Protein AF-A0A177M9C1-F1 (afdb_monomer)

Mean predicted aligned error: 6.86 Å

pLDDT: mean 87.28, std 19.63, range [25.77, 98.75]

Sequence (259 aa):
MTASYFHYWGKAKPETEAGPAYHLLPYHCLDVAAVGSLWLAANTPVCKQLATRLQVEPEWLQSWFTFCLVLHDLGKFARAFQGLRTGLSDDLVKTNPRMTYAERHDSLGFALWRDVLQEKLAQHLQADQAAWINKIDPWLEIVTGHHGMPPKLDSFRLGNFFEADDEQAAFVFVQHLLEYFLADFDFQPIADKNLNKRLKSLSWQLAGIAVLADWLGSNQEHFAYCSKPMPLGEPALPKLCGYCFIYSANQCTIWRGRA

Organism: Methylomonas methanica (NCBI:txid421)

Solvent-accessible surface area (backbone atoms only — not comparable to full-atom values): 14656 Å² total; per-residue (Å²): 133,83,66,69,42,66,26,36,61,60,45,71,58,67,91,88,57,88,75,60,57,30,20,26,28,65,55,45,25,46,38,18,13,52,45,38,30,62,66,22,32,47,88,36,70,66,19,41,54,51,15,60,66,51,73,49,54,25,61,53,48,24,54,53,51,23,55,42,37,41,52,24,59,53,13,43,48,20,39,11,51,48,46,78,63,73,91,83,54,90,74,39,69,76,64,49,94,87,27,61,69,83,68,58,37,30,26,45,16,51,47,46,40,68,78,44,41,47,59,57,46,51,75,70,41,55,75,86,75,31,63,52,64,87,62,41,57,76,53,45,41,27,25,18,13,37,86,81,50,64,42,66,85,72,90,70,70,56,78,50,32,36,49,76,66,31,57,50,18,52,45,56,47,50,53,55,46,42,58,71,71,43,70,88,55,82,59,66,66,71,66,42,87,57,39,64,64,39,42,66,80,40,40,70,61,52,22,53,47,35,30,52,14,48,57,59,34,63,33,56,93,64,46,62,56,49,68,72,87,71,75,98,78,55,91,56,75,50,65,71,30,95,81,76,66,82,77,77,96,77,80,92,71,88,78,74,72,80,131

Radius of gyration: 18.34 Å; Cα contacts (8 Å, |Δi|>4): 352; chains: 1; bounding box: 42×52×50 Å

InterPro domains:
  IPR006483 CRISPR-associated Cas3-type, HD domain [PF18019] (9-223)
  IPR006483 CRISPR-associated Cas3-type, HD domain [PS51643] (18-216)
  IPR006483 CRISPR-associated Cas3-type, HD domain [TIGR01596] (25-219)
  IPR038257 CRISPR-associated Cas3-type HD domain superfamily [G3DSA:1.10.3210.30] (4-239)

Secondary structure (DSSP, 8-state):
---GGGG-EEEE--TTSSS-SEEEHHHHHHHHHHHHHHHT-TTSHHHHHHHHHHTS-HHHHHHHHHHHHHTTTGGGGSHHHHTTS-SS-TTSPPP-TT----S-HHHHHHHHIIIIIHHHHHHHS-TTTSTTGGG-HHHHHHHHTTTTSPPP-SPP-GGGT--HHHHHHHHHHHHHHHHHHHTT---HHHH-TTHHHHHHTTHHHHHHHHHHHHHHHT-TTTS----S---TTSTTHHHHSTTSS---SS---TT----

Nearest PDB structures (foldseek):
  4qqx-assembly6_G  TM=6.872E-01  e=5.301E-06  Thermobifida fusca YX
  4qqy-assembly1_A  TM=6.948E-01  e=3.084E-05  Thermobifida fusca YX
  8wth-assembly1_A  TM=5.187E-01  e=6.355E-02  Pyrococcus horikoshii OT3
  3mvu-assembly1_A  TM=1.680E-01  e=2.372E+00  Ruegeria sp. TM1040
  1aep-assembly1_A  TM=2.282E-01  e=8.462E+00  Locusta migratoria

Structure (mmCIF, N/CA/C/O backbone):
data_AF-A0A177M9C1-F1
#
_entry.id   AF-A0A177M9C1-F1
#
loop_
_atom_site.group_PDB
_atom_site.id
_atom_site.type_symbol
_atom_site.label_atom_id
_atom_site.label_alt_id
_atom_site.label_comp_id
_atom_site.label_asym_id
_atom_site.label_entity_id
_atom_site.label_seq_id
_atom_site.pdbx_PDB_ins_code
_atom_site.Cartn_x
_atom_site.Cartn_y
_atom_site.Cartn_z
_atom_site.occupancy
_atom_site.B_iso_or_equiv
_atom_site.auth_seq_id
_atom_site.auth_comp_id
_atom_site.auth_asym_id
_atom_site.auth_atom_id
_atom_site.pdbx_PDB_model_num
ATOM 1 N N . MET A 1 1 ? 17.148 -16.867 -2.412 1.00 57.16 1 MET A N 1
ATOM 2 C CA . MET A 1 1 ? 16.555 -16.134 -3.552 1.00 57.16 1 MET A CA 1
ATOM 3 C C . MET A 1 1 ? 15.982 -14.840 -3.010 1.00 57.16 1 MET A C 1
ATOM 5 O O . MET A 1 1 ? 15.481 -14.855 -1.892 1.00 57.16 1 MET A O 1
ATOM 9 N N . THR A 1 2 ? 16.112 -13.735 -3.737 1.00 81.94 2 THR A N 1
ATOM 10 C CA . THR A 1 2 ? 15.426 -12.478 -3.406 1.00 81.94 2 THR A CA 1
ATOM 11 C C . THR A 1 2 ? 13.923 -12.651 -3.635 1.00 81.94 2 THR A C 1
ATOM 13 O O . THR A 1 2 ? 13.515 -13.412 -4.510 1.00 81.94 2 THR A O 1
ATOM 16 N N . ALA A 1 3 ? 13.090 -12.011 -2.813 1.00 92.06 3 ALA A N 1
ATOM 17 C CA . ALA A 1 3 ? 11.639 -12.125 -2.945 1.00 92.06 3 ALA A CA 1
ATOM 18 C C . ALA A 1 3 ? 11.146 -11.513 -4.271 1.00 92.06 3 ALA A C 1
ATOM 20 O O . ALA A 1 3 ? 11.668 -10.488 -4.711 1.00 92.06 3 ALA A O 1
ATOM 21 N N . SER A 1 4 ? 10.130 -12.123 -4.889 1.00 95.56 4 SER A N 1
ATOM 22 C CA . SER A 1 4 ? 9.649 -11.772 -6.239 1.00 95.56 4 SER A CA 1
ATOM 23 C C . SER A 1 4 ? 9.132 -10.338 -6.360 1.00 95.56 4 SER A C 1
ATOM 25 O O . SER A 1 4 ? 9.252 -9.719 -7.414 1.00 95.56 4 SER A O 1
ATOM 27 N N . TYR A 1 5 ? 8.613 -9.762 -5.277 1.00 97.19 5 TYR A N 1
ATOM 28 C CA . TYR A 1 5 ? 8.132 -8.382 -5.263 1.00 97.19 5 TYR A CA 1
ATOM 29 C C . TYR A 1 5 ? 9.242 -7.328 -5.434 1.00 97.19 5 TYR A C 1
ATOM 31 O O . TYR A 1 5 ? 8.945 -6.154 -5.646 1.00 97.19 5 TYR A O 1
ATOM 39 N N . PHE A 1 6 ? 10.524 -7.712 -5.378 1.00 97.31 6 PHE A N 1
ATOM 40 C CA . PHE A 1 6 ? 11.643 -6.818 -5.693 1.00 97.31 6 PHE A CA 1
ATOM 41 C C . PHE A 1 6 ? 11.901 -6.657 -7.199 1.00 97.31 6 PHE A C 1
ATOM 43 O O . PHE A 1 6 ? 12.867 -6.004 -7.582 1.00 97.31 6 PHE A O 1
ATOM 50 N N . HIS A 1 7 ? 11.063 -7.232 -8.061 1.00 97.50 7 HIS A N 1
ATOM 51 C CA . HIS A 1 7 ? 11.142 -7.057 -9.517 1.00 97.50 7 HIS A CA 1
ATOM 52 C C . HIS A 1 7 ? 10.204 -5.951 -10.031 1.00 97.50 7 HIS A C 1
ATOM 54 O O . HIS A 1 7 ? 10.007 -5.817 -11.235 1.00 97.50 7 HIS A O 1
ATOM 60 N N . TYR A 1 8 ? 9.642 -5.142 -9.128 1.00 98.38 8 TYR A N 1
ATOM 61 C CA . TYR A 1 8 ? 8.661 -4.100 -9.436 1.00 98.38 8 TYR A CA 1
ATOM 62 C C . TYR A 1 8 ? 9.186 -2.733 -9.006 1.00 98.38 8 TYR A C 1
ATOM 64 O O . TYR A 1 8 ? 9.664 -2.561 -7.880 1.00 98.38 8 TYR A O 1
ATOM 72 N N . TRP A 1 9 ? 9.074 -1.740 -9.885 1.00 98.12 9 TRP A N 1
ATOM 73 C CA . TRP A 1 9 ? 9.411 -0.354 -9.570 1.00 98.12 9 TRP A CA 1
ATOM 74 C C . TRP A 1 9 ? 8.174 0.400 -9.060 1.00 98.12 9 TRP A C 1
ATOM 76 O O . TRP A 1 9 ? 7.062 0.204 -9.546 1.00 98.12 9 TRP A O 1
ATOM 86 N N . GLY A 1 10 ? 8.361 1.264 -8.061 1.00 96.75 10 GLY A N 1
ATOM 87 C CA . GLY A 1 10 ? 7.320 2.149 -7.519 1.00 96.75 10 GLY A CA 1
ATOM 88 C C . GLY A 1 10 ? 7.454 3.592 -7.998 1.00 96.75 10 GLY A C 1
ATOM 89 O O . GLY A 1 10 ? 6.449 4.289 -8.174 1.00 96.75 10 GLY A O 1
ATOM 90 N N . LYS A 1 11 ? 8.695 4.028 -8.252 1.00 95.81 11 LYS A N 1
ATOM 91 C CA . LYS A 1 11 ? 9.030 5.312 -8.880 1.00 95.81 11 LYS A CA 1
ATOM 92 C C . LYS A 1 11 ? 10.151 5.120 -9.900 1.00 95.81 11 LYS A C 1
ATOM 94 O O . LYS A 1 11 ? 11.007 4.258 -9.719 1.00 95.81 11 LYS A O 1
ATOM 99 N N . ALA A 1 12 ? 10.165 5.941 -10.942 1.00 92.94 12 ALA A N 1
ATOM 100 C CA . ALA A 1 12 ? 11.197 5.941 -11.973 1.00 92.94 12 ALA A CA 1
ATOM 101 C C . ALA A 1 12 ? 11.514 7.382 -12.385 1.00 92.94 12 ALA A C 1
ATOM 103 O O . ALA A 1 12 ? 10.600 8.202 -12.508 1.00 92.94 12 ALA A O 1
ATOM 104 N N . LYS A 1 13 ? 12.797 7.681 -12.589 1.00 84.94 13 LYS A N 1
ATOM 105 C CA . LYS A 1 13 ? 13.271 8.985 -13.062 1.00 84.94 13 LYS A CA 1
ATOM 106 C C . LYS A 1 13 ? 13.343 9.028 -14.589 1.00 84.94 13 LYS A C 1
ATOM 108 O O . LYS A 1 13 ? 13.432 7.980 -15.232 1.00 84.94 13 LYS A O 1
ATOM 113 N N . PRO A 1 14 ? 13.364 10.230 -15.181 1.00 75.69 14 PRO A N 1
ATOM 114 C CA . PRO A 1 14 ? 13.910 10.425 -16.520 1.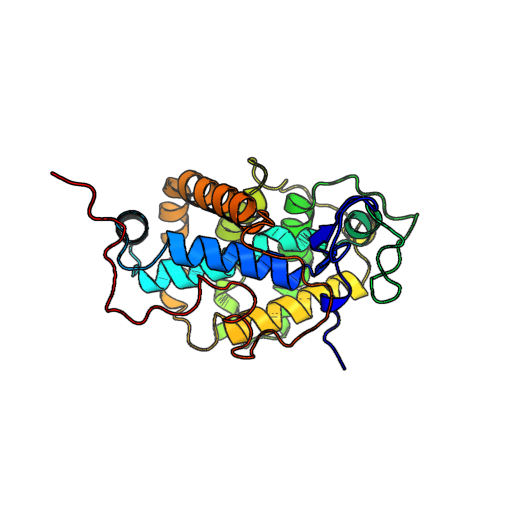00 75.69 14 PRO A CA 1
ATOM 115 C C . PRO A 1 14 ? 15.395 10.017 -16.582 1.00 75.69 14 PRO A C 1
ATOM 117 O O . PRO A 1 14 ? 16.132 10.204 -15.616 1.00 75.69 14 PRO A O 1
ATOM 120 N N . GLU A 1 15 ? 15.856 9.519 -17.733 1.00 68.81 15 GLU A N 1
ATOM 121 C CA . GLU A 1 15 ? 17.236 9.025 -17.942 1.00 68.81 15 GLU A CA 1
ATOM 122 C C . GLU A 1 15 ? 18.336 10.080 -17.714 1.00 68.81 15 GLU A C 1
ATOM 124 O O . GLU A 1 15 ? 19.502 9.740 -17.535 1.00 68.81 15 GLU A O 1
ATOM 129 N N . THR A 1 16 ? 17.988 11.366 -17.726 1.00 63.44 16 THR A N 1
ATOM 130 C CA . THR A 1 16 ? 18.939 12.485 -17.675 1.00 63.44 16 THR A CA 1
ATOM 131 C C . THR A 1 16 ? 19.365 12.889 -16.261 1.00 63.44 16 THR A C 1
ATOM 133 O O . THR A 1 16 ? 20.175 13.801 -16.110 1.00 63.44 16 THR A O 1
ATOM 136 N N . GLU A 1 17 ? 18.808 12.267 -15.222 1.00 71.94 17 GLU A N 1
ATOM 137 C CA . GLU A 1 17 ? 19.084 12.616 -13.826 1.00 71.94 17 GLU A CA 1
ATOM 138 C C . GLU A 1 17 ? 20.139 11.699 -13.193 1.00 71.94 17 GLU A C 1
ATOM 140 O O . GLU A 1 17 ? 20.179 10.495 -13.433 1.00 71.94 17 GLU A O 1
ATOM 145 N N . ALA A 1 18 ? 20.990 12.265 -12.332 1.00 73.06 18 ALA A N 1
ATOM 146 C CA . ALA A 1 18 ? 21.979 11.492 -11.587 1.00 73.06 18 ALA A CA 1
ATOM 147 C C . ALA A 1 18 ? 21.330 10.615 -10.490 1.00 73.06 18 ALA A C 1
ATOM 149 O O . ALA A 1 18 ? 20.330 10.985 -9.863 1.00 73.06 18 ALA A O 1
ATOM 150 N N . GLY A 1 19 ? 21.957 9.468 -10.212 1.00 80.00 19 GLY A N 1
ATOM 151 C CA . GLY A 1 19 ? 21.520 8.495 -9.205 1.00 80.00 19 GLY A CA 1
ATOM 152 C C . GLY A 1 19 ? 20.770 7.295 -9.800 1.00 80.00 19 GLY A C 1
ATOM 153 O O . GLY A 1 19 ? 20.775 7.103 -11.015 1.00 80.00 19 GLY A O 1
ATOM 154 N N . PRO A 1 20 ? 20.163 6.439 -8.959 1.00 84.50 20 PRO A N 1
ATOM 155 C CA . PRO A 1 20 ? 19.433 5.268 -9.437 1.00 84.50 20 PRO A CA 1
ATOM 156 C C . PRO A 1 20 ? 18.220 5.657 -10.288 1.00 84.50 20 PRO A C 1
ATOM 158 O O . PRO A 1 20 ? 17.443 6.534 -9.908 1.00 84.50 20 PRO A O 1
ATOM 161 N N . ALA A 1 21 ? 18.039 4.968 -11.418 1.00 91.69 21 ALA A N 1
ATOM 162 C CA . ALA A 1 21 ? 16.972 5.253 -12.380 1.00 91.69 21 ALA A CA 1
ATOM 163 C C . ALA A 1 21 ? 15.563 4.956 -11.838 1.00 91.69 21 ALA A C 1
ATOM 165 O O . ALA A 1 21 ? 14.574 5.479 -12.347 1.00 91.69 21 ALA A O 1
ATOM 166 N N . TYR A 1 22 ? 15.454 4.125 -10.801 1.00 94.94 22 TYR A N 1
ATOM 167 C CA . TYR A 1 22 ? 14.179 3.742 -10.210 1.00 94.94 22 TYR A CA 1
ATOM 168 C C . TYR A 1 22 ? 14.306 3.414 -8.728 1.00 94.94 22 TYR A C 1
ATOM 170 O O . TYR A 1 22 ? 15.386 3.111 -8.214 1.00 94.94 22 TYR A O 1
ATOM 178 N N . HIS A 1 23 ? 13.160 3.453 -8.064 1.00 95.75 23 HIS A N 1
ATOM 179 C CA . HIS A 1 23 ? 12.971 3.001 -6.704 1.00 95.75 23 HIS A CA 1
ATOM 180 C C . HIS A 1 23 ? 12.066 1.775 -6.691 1.00 95.75 23 HIS A C 1
ATOM 182 O O . HIS A 1 23 ? 11.007 1.786 -7.326 1.00 95.75 23 HIS A O 1
ATOM 188 N N . LEU A 1 24 ? 12.474 0.720 -5.987 1.00 97.50 24 LEU A N 1
ATOM 189 C CA . LEU A 1 24 ? 11.671 -0.493 -5.860 1.00 97.50 24 LEU A CA 1
ATOM 190 C C . LEU A 1 24 ? 10.352 -0.213 -5.131 1.00 97.50 24 LEU A C 1
ATOM 192 O O . LEU A 1 24 ? 10.311 0.515 -4.140 1.00 97.50 24 LEU A O 1
ATOM 196 N N . LEU A 1 25 ? 9.274 -0.816 -5.634 1.00 98.31 25 LEU A N 1
ATOM 197 C CA . LEU A 1 25 ? 7.909 -0.632 -5.140 1.00 98.31 25 LEU A CA 1
ATOM 198 C C . LEU A 1 25 ? 7.759 -0.902 -3.631 1.00 98.31 25 LEU A C 1
ATOM 200 O O . LEU A 1 25 ? 7.196 -0.040 -2.954 1.00 98.31 25 LEU A O 1
ATOM 204 N N . PRO A 1 26 ? 8.302 -2.004 -3.070 1.00 97.19 26 PRO A N 1
ATOM 205 C CA . PRO A 1 26 ? 8.255 -2.256 -1.630 1.00 97.19 26 PRO A CA 1
ATOM 206 C C . PRO A 1 26 ? 8.810 -1.111 -0.785 1.00 97.19 26 PRO A C 1
ATOM 208 O O . PRO A 1 26 ? 8.268 -0.809 0.273 1.00 97.19 26 PRO A O 1
ATOM 211 N N . TYR A 1 27 ? 9.888 -0.472 -1.244 1.00 96.25 27 TYR A N 1
ATOM 212 C CA . TYR A 1 27 ? 10.527 0.602 -0.493 1.00 96.25 27 TYR A CA 1
ATOM 213 C C . TYR A 1 27 ? 9.715 1.879 -0.538 1.00 96.25 27 TYR A C 1
ATOM 215 O O . TYR A 1 27 ? 9.455 2.439 0.515 1.00 96.25 27 TYR A O 1
ATOM 223 N N . HIS A 1 28 ? 9.190 2.249 -1.706 1.00 97.38 28 HIS A N 1
ATOM 224 C CA . HIS A 1 28 ? 8.284 3.388 -1.777 1.00 97.38 28 HIS A CA 1
ATOM 225 C C . HIS A 1 28 ? 7.056 3.190 -0.871 1.00 97.38 28 HIS A C 1
ATOM 227 O O . HIS A 1 28 ? 6.667 4.097 -0.141 1.00 97.38 28 HIS A O 1
ATOM 233 N N . CYS A 1 29 ? 6.479 1.985 -0.858 1.00 97.75 29 CYS A N 1
ATOM 234 C CA . CYS A 1 29 ? 5.378 1.654 0.044 1.00 97.75 29 CYS A CA 1
ATOM 235 C C . CYS A 1 29 ? 5.761 1.848 1.523 1.00 97.75 29 CYS A C 1
ATOM 237 O O . CYS A 1 29 ? 4.976 2.396 2.300 1.00 97.75 29 CYS A O 1
ATOM 239 N N . LEU A 1 30 ? 6.967 1.424 1.915 1.00 96.12 30 LEU A N 1
ATOM 240 C CA . LEU A 1 30 ? 7.484 1.591 3.276 1.00 96.12 30 LEU A CA 1
ATOM 241 C C . LEU A 1 30 ? 7.817 3.048 3.615 1.00 96.12 30 LEU A C 1
ATOM 243 O O . LEU A 1 30 ? 7.580 3.455 4.749 1.00 96.12 30 LEU A O 1
ATOM 247 N N . ASP A 1 31 ? 8.306 3.838 2.662 1.00 95.19 31 ASP A N 1
ATOM 248 C CA . ASP A 1 31 ? 8.583 5.265 2.845 1.00 95.19 31 ASP A CA 1
ATOM 249 C C . ASP A 1 31 ? 7.296 6.024 3.190 1.00 95.19 31 ASP A C 1
ATOM 251 O O . ASP A 1 31 ? 7.241 6.768 4.172 1.00 95.19 31 ASP A O 1
ATOM 255 N N . VAL A 1 32 ? 6.221 5.768 2.438 1.00 97.25 32 VAL A N 1
ATOM 256 C CA . VAL A 1 32 ? 4.889 6.342 2.691 1.00 97.25 32 VAL A CA 1
ATOM 257 C C . VAL A 1 32 ? 4.352 5.913 4.055 1.00 97.25 32 VAL A C 1
ATOM 259 O O . VAL A 1 32 ? 3.861 6.742 4.828 1.00 97.25 32 VAL A O 1
ATOM 262 N N . ALA A 1 33 ? 4.494 4.633 4.399 1.00 96.75 33 ALA A N 1
ATOM 263 C CA . ALA A 1 33 ? 4.104 4.128 5.709 1.00 96.75 33 ALA A CA 1
ATOM 264 C C . ALA A 1 33 ? 4.917 4.774 6.845 1.00 96.75 33 ALA A C 1
ATOM 266 O O . ALA A 1 33 ? 4.348 5.148 7.870 1.00 96.75 33 ALA A O 1
ATOM 267 N N . ALA A 1 34 ? 6.224 4.982 6.662 1.00 93.94 34 ALA A N 1
ATOM 268 C CA . ALA A 1 34 ? 7.088 5.633 7.643 1.00 93.94 34 ALA A CA 1
ATOM 269 C C . ALA A 1 34 ? 6.672 7.090 7.891 1.00 93.94 34 ALA A C 1
ATOM 271 O O . ALA A 1 34 ? 6.540 7.501 9.047 1.00 93.94 34 ALA A O 1
ATOM 272 N N . VAL A 1 35 ? 6.386 7.854 6.829 1.00 95.75 35 VAL A N 1
ATOM 273 C CA . VAL A 1 35 ? 5.858 9.223 6.960 1.00 95.75 35 VAL A CA 1
ATOM 274 C C . VAL A 1 35 ? 4.535 9.223 7.724 1.00 95.75 35 VAL A C 1
ATOM 276 O O . VAL A 1 35 ? 4.367 9.993 8.672 1.00 95.75 35 VAL A O 1
ATOM 279 N N . GLY A 1 36 ? 3.600 8.350 7.344 1.00 95.69 36 GLY A N 1
ATOM 280 C CA . GLY A 1 36 ? 2.302 8.249 8.006 1.00 95.69 36 GLY A CA 1
ATOM 281 C C . GLY A 1 36 ? 2.402 7.855 9.478 1.00 95.69 36 GLY A C 1
ATOM 282 O O . GLY A 1 36 ? 1.707 8.435 10.312 1.00 95.69 36 GLY A O 1
ATOM 283 N N . SER A 1 37 ? 3.307 6.933 9.813 1.00 95.75 37 SER A N 1
ATOM 284 C CA . SER A 1 37 ? 3.577 6.520 11.193 1.00 95.75 37 SER A CA 1
ATOM 285 C C . SER A 1 37 ? 4.096 7.679 12.041 1.00 95.75 37 SER A C 1
ATOM 287 O O . SER A 1 37 ? 3.622 7.877 13.157 1.00 95.75 37 SER A O 1
ATOM 289 N N . LEU A 1 38 ? 5.014 8.494 11.511 1.00 94.62 38 LEU A N 1
ATOM 290 C CA . LEU A 1 38 ? 5.511 9.685 12.208 1.00 94.62 38 LEU A CA 1
ATOM 291 C C . LEU A 1 38 ? 4.418 10.744 12.378 1.00 94.62 38 LEU A C 1
ATOM 293 O O . LEU A 1 38 ? 4.291 11.337 13.450 1.00 94.62 38 LEU A O 1
ATOM 297 N N . TRP A 1 39 ? 3.599 10.957 11.345 1.00 92.75 39 TRP A N 1
ATOM 298 C CA . TRP A 1 39 ? 2.471 11.887 11.404 1.00 92.75 39 TRP A CA 1
ATOM 299 C C . TRP A 1 39 ? 1.423 11.464 12.442 1.00 92.75 39 TRP A C 1
ATOM 301 O O . TRP A 1 39 ? 0.856 12.303 13.145 1.00 92.75 39 TRP A O 1
ATOM 311 N N . LEU A 1 40 ? 1.187 10.157 12.560 1.00 95.31 40 LEU A N 1
ATOM 312 C CA . LEU A 1 40 ? 0.272 9.546 13.519 1.00 95.31 40 LEU A CA 1
ATOM 313 C C . LEU A 1 40 ? 0.972 9.017 14.772 1.00 95.31 40 LEU A C 1
ATOM 315 O O . LEU A 1 40 ? 0.402 8.168 15.455 1.00 95.31 40 LEU A O 1
ATOM 319 N N . ALA A 1 41 ? 2.156 9.527 15.126 1.00 95.19 41 ALA A N 1
ATOM 320 C CA . ALA A 1 41 ? 2.813 9.123 16.363 1.00 95.19 41 ALA A CA 1
ATOM 321 C C . ALA A 1 41 ? 1.841 9.271 17.547 1.00 95.19 41 ALA A C 1
ATOM 323 O O . ALA A 1 41 ? 1.175 10.303 17.680 1.00 95.19 41 ALA A O 1
ATOM 324 N N . ALA A 1 42 ? 1.732 8.238 18.388 1.00 93.19 42 ALA A N 1
ATOM 325 C CA . ALA A 1 42 ? 0.689 8.113 19.417 1.00 93.19 42 ALA A CA 1
ATOM 326 C C . ALA A 1 42 ? 0.583 9.320 20.373 1.00 93.19 42 ALA A C 1
ATOM 328 O O . ALA A 1 42 ? -0.482 9.646 20.903 1.00 93.19 42 ALA A O 1
ATOM 329 N N . ASN A 1 43 ? 1.684 10.047 20.574 1.00 93.38 43 ASN A N 1
ATOM 330 C CA . ASN A 1 43 ? 1.723 11.238 21.415 1.00 93.38 43 ASN A CA 1
ATOM 331 C C . ASN A 1 43 ? 1.172 12.513 20.741 1.00 93.38 43 ASN A C 1
ATOM 333 O O . ASN A 1 43 ? 0.884 13.478 21.462 1.00 93.38 43 ASN A O 1
ATOM 337 N N . THR A 1 44 ? 1.004 12.527 19.416 1.00 96.81 44 THR A N 1
ATOM 338 C CA . THR A 1 44 ? 0.568 13.696 18.638 1.00 96.81 44 THR A CA 1
ATOM 339 C C . THR A 1 44 ? -0.906 14.042 18.884 1.00 96.81 44 THR A C 1
ATOM 341 O O . THR A 1 44 ? -1.736 13.151 19.094 1.00 96.81 44 THR A O 1
ATOM 344 N N . PRO A 1 45 ? -1.284 15.336 18.825 1.00 97.88 45 PRO A N 1
ATOM 345 C CA . PRO A 1 45 ? -2.683 15.743 18.957 1.00 97.88 45 PRO A CA 1
ATOM 346 C C . PRO A 1 45 ? -3.594 15.136 17.884 1.00 97.88 45 PRO A C 1
ATOM 348 O O . PRO A 1 45 ? -4.715 14.739 18.193 1.00 97.88 45 PRO A O 1
ATOM 351 N N . VAL A 1 46 ? -3.103 15.027 16.643 1.00 97.06 46 VAL A N 1
ATOM 352 C CA . VAL A 1 46 ? -3.861 14.467 15.513 1.00 97.06 46 VAL A CA 1
ATOM 353 C C . VAL A 1 46 ? -4.210 13.003 15.771 1.00 97.06 46 VAL A C 1
ATOM 355 O O . VAL A 1 46 ? -5.384 12.642 15.679 1.00 97.06 46 VAL A O 1
ATOM 358 N N . CYS A 1 47 ? -3.231 12.176 16.158 1.00 98.31 47 CYS A N 1
ATOM 359 C CA . CYS A 1 47 ? -3.476 10.764 16.445 1.00 98.31 47 CYS A CA 1
ATOM 360 C C . CYS A 1 47 ? -4.455 10.592 17.611 1.00 98.31 47 CYS A C 1
ATOM 362 O O . CYS A 1 47 ? -5.476 9.926 17.459 1.00 98.31 47 CYS A O 1
ATOM 364 N N . LYS A 1 48 ? -4.232 11.290 18.732 1.00 98.62 48 LYS A N 1
ATOM 365 C CA . LYS A 1 48 ? -5.129 11.239 19.900 1.00 98.62 48 LYS A CA 1
ATOM 366 C C . LYS A 1 48 ? -6.563 11.638 19.564 1.00 98.62 48 LYS A C 1
ATOM 368 O O . LYS A 1 48 ? -7.504 10.985 20.017 1.00 98.62 48 LYS A O 1
ATOM 373 N N . GLN A 1 49 ? -6.749 12.686 18.761 1.00 98.44 49 GLN A N 1
ATOM 374 C CA . GLN A 1 49 ? -8.077 13.147 18.355 1.00 98.44 49 GLN A CA 1
ATOM 375 C C . GLN A 1 49 ? -8.791 12.114 17.474 1.00 98.44 49 GLN A C 1
ATOM 377 O O . GLN A 1 49 ? -9.973 11.834 17.689 1.00 98.44 49 GLN A O 1
ATOM 382 N N . LEU A 1 50 ? -8.092 11.548 16.487 1.00 98.44 50 LEU A N 1
ATOM 383 C CA . LEU A 1 50 ? -8.647 10.527 15.598 1.00 98.44 50 LEU A CA 1
ATOM 384 C C . LEU A 1 50 ? -8.952 9.233 16.361 1.00 98.44 50 LEU A C 1
ATOM 386 O O . LEU A 1 50 ? -10.061 8.716 16.248 1.00 98.44 50 LEU A O 1
ATOM 390 N N . ALA A 1 51 ? -8.021 8.767 17.194 1.00 98.56 51 ALA A N 1
ATOM 391 C CA . ALA A 1 51 ? -8.159 7.570 18.019 1.00 98.56 51 ALA A CA 1
ATOM 392 C C . ALA A 1 51 ? -9.346 7.682 18.989 1.00 98.56 51 ALA A C 1
ATOM 394 O O . ALA A 1 51 ? -10.198 6.797 19.028 1.00 98.56 51 ALA A O 1
ATOM 395 N N . THR A 1 52 ? -9.505 8.834 19.653 1.00 98.62 52 THR A N 1
ATOM 396 C CA . THR A 1 52 ? -10.670 9.122 20.512 1.00 98.62 52 THR A CA 1
ATOM 397 C C . THR A 1 52 ? -11.986 9.009 19.737 1.00 98.62 52 THR A C 1
ATOM 399 O O . THR A 1 52 ? -12.940 8.389 20.207 1.00 98.62 52 THR A O 1
ATOM 402 N N . ARG A 1 53 ? -12.060 9.573 18.521 1.00 98.31 53 ARG A N 1
ATOM 403 C CA . ARG A 1 53 ? -13.270 9.503 17.678 1.00 98.31 53 ARG A CA 1
ATOM 404 C C . ARG A 1 53 ? -13.521 8.097 17.128 1.00 98.31 53 ARG A C 1
ATOM 406 O O . ARG A 1 53 ? -14.675 7.736 16.907 1.00 98.31 53 ARG A O 1
ATOM 413 N N . LEU A 1 54 ? -12.466 7.310 16.928 1.00 98.19 54 LEU A N 1
ATOM 414 C CA . LEU A 1 54 ? -12.530 5.896 16.554 1.00 98.19 54 LEU A CA 1
ATOM 415 C C . LEU A 1 54 ? -12.780 4.963 17.740 1.00 98.19 54 LEU A C 1
ATOM 417 O O . LEU A 1 54 ? -13.144 3.813 17.496 1.00 98.19 54 LEU A O 1
ATOM 421 N N . GLN A 1 55 ? -12.662 5.450 18.978 1.00 98.06 55 GLN A N 1
ATOM 422 C CA . GLN A 1 55 ? -12.738 4.657 20.210 1.00 98.06 55 GLN A CA 1
ATOM 423 C C . GLN A 1 55 ? -11.723 3.504 20.213 1.00 98.06 55 GLN A C 1
ATOM 425 O O . GLN A 1 55 ? -12.070 2.359 20.487 1.00 98.06 55 GLN A O 1
ATOM 430 N N . VAL A 1 56 ? -10.481 3.820 19.852 1.00 98.31 56 VAL A N 1
ATOM 431 C CA . VAL A 1 56 ? -9.331 2.906 19.859 1.00 98.31 56 VAL A CA 1
ATOM 432 C C . VAL A 1 56 ? -8.151 3.595 20.536 1.00 98.31 56 VAL A C 1
ATOM 434 O O . VAL A 1 56 ? -8.149 4.822 20.666 1.00 98.31 56 VAL A O 1
ATOM 437 N N . GLU A 1 57 ? -7.140 2.830 20.932 1.00 98.38 57 GLU A N 1
ATOM 438 C CA . GLU A 1 57 ? -5.904 3.406 21.465 1.00 98.38 57 GLU A CA 1
ATOM 439 C C . GLU A 1 57 ? -5.096 4.126 20.362 1.00 98.38 57 GLU A C 1
ATOM 441 O O . GLU A 1 57 ? -5.108 3.694 19.202 1.00 98.38 57 GLU A O 1
ATOM 446 N N . PRO A 1 58 ? -4.380 5.223 20.672 1.00 98.31 58 PRO A N 1
ATOM 447 C CA . PRO A 1 58 ? -3.543 5.925 19.695 1.00 98.31 58 PRO A CA 1
ATOM 448 C C . PRO A 1 58 ? -2.469 5.038 19.049 1.00 98.31 58 PRO A C 1
ATOM 450 O O . PRO A 1 58 ? -2.282 5.085 17.835 1.00 98.31 58 PRO A O 1
ATOM 453 N N . GLU A 1 59 ? -1.802 4.188 19.830 1.00 97.12 59 GLU A N 1
ATOM 454 C CA . GLU A 1 59 ? -0.791 3.228 19.365 1.00 97.12 59 GLU A CA 1
ATOM 455 C C . GLU A 1 59 ? -1.396 2.204 18.398 1.00 97.12 59 GLU A C 1
ATOM 457 O O . GLU A 1 59 ? -0.776 1.827 17.396 1.00 97.12 59 GLU A O 1
ATOM 462 N N . TRP A 1 60 ? -2.637 1.795 18.673 1.00 97.44 60 TRP A N 1
ATOM 463 C CA . TRP A 1 60 ? -3.400 0.911 17.805 1.00 97.44 60 TRP A CA 1
ATOM 464 C C . TRP A 1 60 ? -3.682 1.583 16.459 1.00 97.44 60 TRP A C 1
ATOM 466 O O . TRP A 1 60 ? -3.393 1.006 15.411 1.00 97.44 60 TRP A O 1
ATOM 476 N N . LEU A 1 61 ? -4.178 2.828 16.476 1.00 98.31 61 LEU A N 1
ATOM 477 C CA . LEU A 1 61 ? -4.454 3.588 15.253 1.00 98.31 61 LEU A CA 1
ATOM 478 C C . LEU A 1 61 ? -3.183 3.815 14.433 1.00 98.31 61 LEU A C 1
ATOM 480 O O . LEU A 1 61 ? -3.209 3.628 13.217 1.00 98.31 61 LEU A O 1
ATOM 484 N N . GLN A 1 62 ? -2.087 4.211 15.085 1.00 97.62 62 GLN A N 1
ATOM 485 C CA . GLN A 1 62 ? -0.803 4.418 14.425 1.00 97.62 62 GLN A CA 1
ATOM 486 C C . GLN A 1 62 ? -0.372 3.146 13.692 1.00 97.62 62 GLN A C 1
ATOM 488 O O . GLN A 1 62 ? -0.099 3.196 12.494 1.00 97.62 62 GLN A O 1
ATOM 493 N N . SER A 1 63 ? -0.358 2.006 14.386 1.00 96.06 63 SER A N 1
ATOM 494 C CA . SER A 1 63 ? 0.092 0.728 13.824 1.00 96.06 63 SER A CA 1
ATOM 495 C C . SER A 1 63 ? -0.823 0.256 12.690 1.00 96.06 63 SER A C 1
ATOM 497 O O . SER A 1 63 ? -0.349 -0.040 11.593 1.00 96.06 63 SER A O 1
ATOM 499 N N . TRP A 1 64 ? -2.142 0.281 12.909 1.00 97.88 64 TRP A N 1
ATOM 500 C CA . TRP A 1 64 ? -3.132 -0.150 11.920 1.00 97.88 64 TRP A CA 1
ATOM 501 C C . TRP A 1 64 ? -3.103 0.696 10.650 1.00 97.88 64 TRP A C 1
ATOM 503 O O . TRP A 1 64 ? -3.078 0.173 9.535 1.00 97.88 64 TRP A O 1
ATOM 513 N N . PHE A 1 65 ? -3.104 2.021 10.802 1.00 98.31 65 PHE A N 1
ATOM 514 C CA . PHE A 1 65 ? -3.134 2.906 9.647 1.00 98.31 65 PHE A CA 1
ATOM 515 C C . PHE A 1 65 ? -1.795 2.912 8.905 1.00 98.31 65 PHE A C 1
ATOM 517 O O . PHE A 1 65 ? -1.792 3.005 7.683 1.00 98.31 65 PHE A O 1
ATOM 524 N N . THR A 1 66 ? -0.671 2.721 9.604 1.00 98.00 66 THR A N 1
ATOM 525 C CA . THR A 1 66 ? 0.642 2.503 8.969 1.00 98.00 66 THR A CA 1
ATOM 526 C C . THR A 1 66 ? 0.629 1.250 8.093 1.00 98.00 66 THR A C 1
ATOM 528 O O . THR A 1 66 ? 1.068 1.306 6.944 1.00 98.00 66 THR A O 1
ATOM 531 N N . PHE A 1 67 ? 0.061 0.144 8.589 1.00 97.62 67 PHE A N 1
ATOM 532 C CA . PHE A 1 67 ? -0.135 -1.063 7.784 1.00 97.62 67 PHE A CA 1
ATOM 533 C C . PHE A 1 67 ? -1.042 -0.807 6.569 1.00 97.62 67 PHE A C 1
ATOM 535 O O . PHE A 1 67 ? -0.753 -1.263 5.469 1.00 97.62 67 PHE A O 1
ATOM 542 N N . CYS A 1 68 ? -2.114 -0.027 6.718 1.00 98.50 68 CYS A N 1
ATOM 543 C CA . CYS A 1 68 ? -2.944 0.337 5.568 1.00 98.50 68 CYS A CA 1
ATOM 544 C C . CYS A 1 68 ? -2.143 1.157 4.538 1.00 98.50 68 CYS A C 1
ATOM 546 O O . CYS A 1 68 ? -2.213 0.890 3.343 1.00 98.50 68 CYS A O 1
ATOM 548 N N . LEU A 1 69 ? -1.343 2.130 4.983 1.00 98.62 69 LEU A N 1
ATOM 549 C CA . LEU A 1 69 ? -0.559 2.997 4.099 1.00 98.62 69 LEU A CA 1
ATOM 550 C C . LEU A 1 69 ? 0.484 2.239 3.277 1.00 98.62 69 LEU A C 1
ATOM 552 O O . LEU A 1 69 ? 0.661 2.559 2.105 1.00 98.62 69 LEU A O 1
ATOM 556 N N . VAL A 1 70 ? 1.136 1.209 3.825 1.00 98.00 70 VAL A N 1
ATOM 557 C CA . VAL A 1 70 ? 2.083 0.397 3.033 1.00 98.00 70 VAL A CA 1
ATOM 558 C C . VAL A 1 70 ? 1.386 -0.365 1.889 1.00 98.00 70 VAL A C 1
ATOM 560 O O . VAL A 1 70 ? 2.039 -0.803 0.949 1.00 98.00 70 VAL A O 1
ATOM 563 N N . LEU A 1 71 ? 0.054 -0.474 1.905 1.00 98.44 71 LEU A N 1
ATOM 564 C CA . LEU A 1 71 ? -0.743 -1.113 0.853 1.00 98.44 71 LEU A CA 1
ATOM 565 C C . LEU A 1 71 ? -1.318 -0.127 -0.179 1.00 98.44 71 LEU A C 1
ATOM 567 O O . LEU A 1 71 ? -1.983 -0.563 -1.119 1.00 98.44 71 LEU A O 1
ATOM 571 N N . HIS A 1 72 ? -1.078 1.185 -0.036 1.00 98.50 72 HIS A N 1
ATOM 572 C CA . HIS A 1 72 ? -1.696 2.218 -0.886 1.00 98.50 72 HIS A CA 1
ATOM 573 C C . HIS A 1 72 ? -1.457 2.002 -2.389 1.00 98.50 72 HIS A C 1
ATOM 575 O O . HIS A 1 72 ? -2.314 2.332 -3.208 1.00 98.50 72 HIS A O 1
ATOM 581 N N . ASP A 1 73 ? -0.311 1.409 -2.725 1.00 98.62 73 ASP A N 1
ATOM 582 C CA . ASP A 1 73 ? 0.235 1.308 -4.073 1.00 98.62 73 ASP A CA 1
ATOM 583 C C . ASP A 1 73 ? 0.226 -0.121 -4.641 1.00 98.62 73 ASP A C 1
ATOM 585 O O . ASP A 1 73 ? 0.904 -0.411 -5.630 1.00 98.62 73 ASP A O 1
ATOM 589 N N . LEU A 1 74 ? -0.568 -1.030 -4.058 1.00 98.56 74 LEU A N 1
ATOM 590 C CA . LEU A 1 74 ? -0.665 -2.427 -4.507 1.00 98.56 74 LEU A CA 1
ATOM 591 C C . LEU A 1 74 ? -0.938 -2.572 -6.014 1.00 98.56 74 LEU A C 1
ATOM 593 O O . LEU A 1 74 ? -0.462 -3.513 -6.643 1.00 98.56 74 LEU A O 1
ATOM 597 N N . GLY A 1 75 ? -1.657 -1.639 -6.639 1.00 98.25 75 GLY A N 1
ATOM 598 C CA . GLY A 1 75 ? -1.933 -1.738 -8.073 1.00 98.25 75 GLY A CA 1
ATOM 599 C C . GLY A 1 75 ? -0.728 -1.459 -8.961 1.00 98.25 75 GLY A C 1
ATOM 600 O O . GLY A 1 75 ? -0.791 -1.737 -10.156 1.00 98.25 75 GLY A O 1
ATOM 601 N N . LYS A 1 76 ? 0.388 -0.964 -8.413 1.00 98.75 76 LYS A N 1
ATOM 602 C CA . LYS A 1 76 ? 1.645 -0.853 -9.159 1.00 98.75 76 LYS A CA 1
ATOM 603 C C . LYS A 1 76 ? 2.279 -2.210 -9.442 1.00 98.75 76 LYS A C 1
ATOM 605 O O . LYS A 1 76 ? 3.115 -2.279 -10.337 1.00 98.75 76 LYS A O 1
ATOM 610 N N . PHE A 1 77 ? 1.856 -3.287 -8.772 1.00 98.75 77 PHE A N 1
ATOM 611 C CA . PHE A 1 77 ? 2.218 -4.646 -9.183 1.00 98.75 77 PHE A CA 1
ATOM 612 C C . PHE A 1 77 ? 1.657 -5.017 -10.562 1.00 98.75 77 PHE A C 1
ATOM 614 O O . PHE A 1 77 ? 2.181 -5.929 -11.184 1.00 98.75 77 PHE A O 1
ATOM 621 N N . ALA A 1 78 ? 0.644 -4.312 -11.081 1.00 98.50 78 ALA A N 1
ATOM 622 C CA . ALA A 1 78 ? 0.088 -4.601 -12.398 1.00 98.50 78 ALA A CA 1
ATOM 623 C C . ALA A 1 78 ? 1.159 -4.514 -13.490 1.00 98.50 78 ALA A C 1
ATOM 625 O O . ALA A 1 78 ? 1.776 -3.458 -13.676 1.00 98.50 78 ALA A O 1
ATOM 626 N N . ARG A 1 79 ? 1.301 -5.572 -14.294 1.00 98.31 79 ARG A N 1
ATOM 627 C CA . ARG A 1 79 ? 2.103 -5.568 -15.522 1.00 98.31 79 ARG A CA 1
ATOM 628 C C . ARG A 1 79 ? 1.814 -4.360 -16.405 1.00 98.31 79 ARG A C 1
ATOM 630 O O . ARG A 1 79 ? 2.739 -3.758 -16.949 1.00 98.31 79 ARG A O 1
ATOM 637 N N . ALA A 1 80 ? 0.540 -3.975 -16.506 1.00 98.00 80 ALA A N 1
ATOM 638 C CA . ALA A 1 80 ? 0.113 -2.780 -17.225 1.00 98.00 80 ALA A CA 1
ATOM 639 C C . ALA A 1 80 ? 0.783 -1.502 -16.683 1.00 98.00 80 ALA A C 1
ATOM 641 O O . ALA A 1 80 ? 1.292 -0.704 -17.469 1.00 98.00 80 ALA A O 1
ATOM 642 N N . PHE A 1 81 ? 0.833 -1.319 -15.357 1.00 98.25 81 PHE A N 1
ATOM 643 C CA . PHE A 1 81 ? 1.516 -0.179 -14.732 1.00 98.25 81 PHE A CA 1
ATOM 644 C C . PHE A 1 81 ? 3.031 -0.254 -14.948 1.00 98.25 81 PHE A C 1
ATOM 646 O O . PHE A 1 81 ? 3.648 0.731 -15.353 1.00 98.25 81 PHE A O 1
ATOM 653 N N . GLN A 1 82 ? 3.631 -1.428 -14.735 1.00 98.12 82 GLN A N 1
ATOM 654 C CA . GLN A 1 82 ? 5.073 -1.623 -14.906 1.00 98.12 82 GLN A CA 1
ATOM 655 C C . GLN A 1 82 ? 5.525 -1.337 -16.347 1.00 98.12 82 GLN A C 1
ATOM 657 O O . GLN A 1 82 ? 6.625 -0.832 -16.551 1.00 98.12 82 GLN A O 1
ATOM 662 N N . GLY A 1 83 ? 4.654 -1.555 -17.338 1.00 96.19 83 GLY A N 1
ATOM 663 C CA . GLY A 1 83 ? 4.885 -1.219 -18.744 1.00 96.19 83 GLY A CA 1
ATOM 664 C C . GLY A 1 83 ? 4.971 0.280 -19.068 1.00 96.19 83 GLY A C 1
ATOM 665 O O . GLY A 1 83 ? 5.414 0.621 -20.165 1.00 96.19 83 GLY A O 1
ATOM 666 N N . LEU A 1 84 ? 4.607 1.184 -18.145 1.00 95.75 84 LEU A N 1
ATOM 667 C CA . LEU A 1 84 ? 4.724 2.640 -18.342 1.00 95.75 84 LEU A CA 1
ATOM 668 C C . LEU A 1 84 ? 6.179 3.109 -18.484 1.00 95.75 84 LEU A C 1
ATOM 670 O O . LEU A 1 84 ? 6.445 4.143 -19.105 1.00 95.75 84 LEU A O 1
ATOM 674 N N . ARG A 1 85 ? 7.125 2.361 -17.905 1.00 93.31 85 ARG A N 1
ATOM 675 C CA . ARG A 1 85 ? 8.566 2.595 -18.026 1.00 93.31 85 ARG A CA 1
ATOM 676 C C . ARG A 1 85 ? 9.282 1.274 -18.258 1.00 93.31 85 ARG A C 1
ATOM 678 O O . ARG A 1 85 ? 9.150 0.338 -17.484 1.00 93.31 85 ARG A O 1
ATOM 685 N N . THR A 1 86 ? 10.054 1.214 -19.336 1.00 91.50 86 THR A N 1
ATOM 686 C CA . THR A 1 86 ? 10.807 0.025 -19.750 1.00 91.50 86 THR A CA 1
ATOM 687 C C . THR A 1 86 ? 12.292 0.363 -19.850 1.00 91.50 86 THR A C 1
ATOM 689 O O . THR A 1 86 ? 12.654 1.536 -19.819 1.00 91.50 86 THR A O 1
ATOM 692 N N . GLY A 1 87 ? 13.157 -0.654 -19.916 1.00 90.19 87 GLY A N 1
ATOM 693 C CA . GLY A 1 87 ? 14.608 -0.453 -20.037 1.00 90.19 87 GLY A CA 1
ATOM 694 C C . GLY A 1 87 ? 15.306 0.039 -18.762 1.00 90.19 87 GLY A C 1
ATOM 695 O O . GLY A 1 87 ? 16.466 0.423 -18.821 1.00 90.19 87 GLY A O 1
ATOM 696 N N . LEU A 1 88 ? 14.622 0.024 -17.612 1.00 92.31 88 LEU A N 1
ATOM 697 C CA . LEU A 1 88 ? 15.179 0.471 -16.329 1.00 92.31 88 LEU A CA 1
A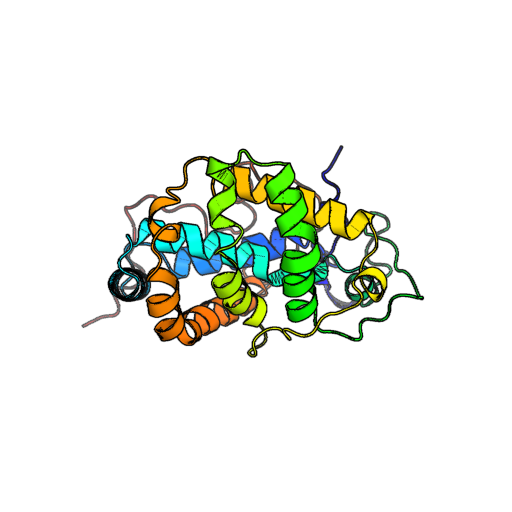TOM 698 C C . LEU A 1 88 ? 16.222 -0.505 -15.750 1.00 92.31 88 LEU A C 1
ATOM 700 O O . LEU A 1 88 ? 17.204 -0.069 -15.154 1.00 92.31 88 LEU A O 1
ATOM 704 N N . SER A 1 89 ? 15.983 -1.814 -15.879 1.00 93.50 89 SER A N 1
ATOM 705 C CA . SER A 1 89 ? 16.881 -2.905 -15.473 1.00 93.50 89 SER A CA 1
ATOM 706 C C . SER A 1 89 ? 16.353 -4.237 -16.020 1.00 93.50 89 SER A C 1
ATOM 708 O O . SER A 1 89 ? 15.138 -4.399 -16.152 1.00 93.50 89 SER A O 1
ATOM 710 N N . ASP A 1 90 ? 17.246 -5.193 -16.282 1.00 93.94 90 ASP A N 1
ATOM 711 C CA . ASP A 1 90 ? 16.888 -6.569 -16.659 1.00 93.94 90 ASP A CA 1
ATOM 712 C C . ASP A 1 90 ? 16.309 -7.382 -15.485 1.00 93.94 90 ASP A C 1
ATOM 714 O O . ASP A 1 90 ? 15.647 -8.396 -15.706 1.00 93.94 90 ASP A O 1
ATOM 718 N N . ASP A 1 91 ? 16.524 -6.924 -14.246 1.00 94.44 91 ASP A N 1
ATOM 719 C CA . ASP A 1 91 ? 16.002 -7.556 -13.025 1.00 94.44 91 ASP A CA 1
ATOM 720 C C . ASP A 1 91 ? 14.521 -7.231 -12.764 1.00 94.44 91 ASP A C 1
ATOM 722 O O . ASP A 1 91 ? 13.901 -7.807 -11.867 1.00 94.44 91 ASP A O 1
ATOM 726 N N . LEU A 1 92 ? 13.955 -6.266 -13.495 1.00 96.81 92 LEU A N 1
ATOM 727 C CA . LEU A 1 92 ? 12.553 -5.881 -13.367 1.00 96.81 92 LEU A CA 1
ATOM 728 C C . LEU A 1 92 ? 11.666 -6.738 -14.268 1.00 96.81 92 LEU A C 1
ATOM 730 O O . LEU A 1 92 ? 12.093 -7.304 -15.278 1.00 96.81 92 LEU A O 1
ATOM 734 N N . VAL A 1 93 ? 10.389 -6.800 -13.913 1.00 97.06 93 VAL A N 1
ATOM 735 C CA . VAL A 1 93 ? 9.393 -7.510 -14.703 1.00 97.06 93 VAL A CA 1
ATOM 736 C C . VAL A 1 93 ? 9.320 -6.987 -16.141 1.00 97.06 93 VAL A C 1
ATOM 738 O O . VAL A 1 93 ? 9.302 -5.784 -16.409 1.00 97.06 93 VAL A O 1
ATOM 741 N N . LYS A 1 94 ? 9.270 -7.914 -17.101 1.00 95.81 94 LYS A N 1
ATOM 742 C CA . LYS A 1 94 ? 9.192 -7.576 -18.528 1.00 95.81 94 LYS A CA 1
ATOM 743 C C . LYS A 1 94 ? 7.806 -7.052 -18.862 1.00 95.81 94 LYS A C 1
ATOM 745 O O . LYS A 1 94 ? 6.826 -7.645 -18.437 1.00 95.81 94 LYS A O 1
ATOM 750 N N . THR A 1 95 ? 7.716 -6.002 -19.673 1.00 94.25 95 THR A N 1
ATOM 751 C CA . THR A 1 95 ? 6.421 -5.497 -20.153 1.00 94.25 95 THR A CA 1
ATOM 752 C C . THR A 1 95 ? 5.663 -6.543 -20.978 1.00 94.25 95 THR A C 1
ATOM 754 O O . THR A 1 95 ? 6.269 -7.355 -21.682 1.00 94.25 95 THR A O 1
ATOM 757 N N . ASN A 1 96 ? 4.333 -6.478 -20.938 1.00 95.75 96 ASN A N 1
ATOM 758 C CA . ASN A 1 96 ? 3.451 -7.243 -21.807 1.00 95.75 96 ASN A CA 1
ATOM 759 C C . ASN A 1 96 ? 2.649 -6.273 -22.688 1.00 95.75 96 ASN A C 1
ATOM 761 O O . ASN A 1 96 ? 1.716 -5.640 -22.195 1.00 95.75 96 ASN A O 1
ATOM 765 N N . PRO A 1 97 ? 2.946 -6.170 -23.999 1.00 92.06 97 PRO A N 1
ATOM 766 C CA . PRO A 1 97 ? 2.267 -5.234 -24.900 1.00 92.06 97 PRO A CA 1
ATOM 767 C C . PRO A 1 97 ? 0.748 -5.427 -25.018 1.00 92.06 97 PRO A C 1
ATOM 769 O O . PRO A 1 97 ? 0.060 -4.550 -25.533 1.00 92.06 97 PRO A O 1
ATOM 772 N N . ARG A 1 98 ? 0.210 -6.575 -24.581 1.00 95.00 98 ARG A N 1
ATOM 773 C CA . ARG A 1 98 ? -1.239 -6.839 -24.575 1.00 95.00 98 ARG A CA 1
ATOM 774 C C . ARG A 1 98 ? -1.950 -6.215 -23.373 1.00 95.00 98 ARG A C 1
ATOM 776 O O . ARG A 1 98 ? -3.171 -6.104 -23.400 1.00 95.00 98 ARG A O 1
ATOM 783 N N . MET A 1 99 ? -1.209 -5.817 -22.342 1.00 96.81 99 MET A N 1
ATOM 784 C CA . MET A 1 99 ? -1.740 -5.232 -21.114 1.00 96.81 99 MET A CA 1
ATOM 785 C C . MET A 1 99 ? -1.512 -3.723 -21.131 1.00 96.81 99 MET A C 1
ATOM 787 O O . MET A 1 99 ? -0.412 -3.231 -20.897 1.00 96.81 99 MET A O 1
ATOM 791 N N . THR A 1 100 ? -2.564 -2.974 -21.454 1.00 95.31 100 THR A N 1
ATOM 792 C CA . THR A 1 100 ? -2.514 -1.507 -21.508 1.00 95.31 100 THR A CA 1
ATOM 793 C C . THR A 1 100 ? -2.920 -0.916 -20.164 1.00 95.31 100 THR A C 1
ATOM 795 O O . THR A 1 100 ? -3.938 -1.309 -19.593 1.00 95.31 100 THR A O 1
ATOM 798 N N . TYR A 1 101 ? -2.171 0.077 -19.680 1.00 96.62 101 TYR A N 1
ATOM 799 C CA . TYR A 1 101 ? -2.537 0.850 -18.491 1.00 96.62 101 TYR A CA 1
ATOM 800 C C . TYR A 1 101 ? -3.707 1.797 -18.790 1.00 96.62 101 TYR A C 1
ATOM 802 O O . TYR A 1 101 ? -3.528 2.981 -19.067 1.00 96.62 101 TYR A O 1
ATOM 810 N N . ALA A 1 102 ? -4.914 1.235 -18.791 1.00 94.94 102 ALA A N 1
ATOM 811 C CA . ALA A 1 102 ? -6.166 1.953 -19.024 1.00 94.94 102 ALA A CA 1
ATOM 812 C C . ALA A 1 102 ? -6.903 2.320 -17.723 1.00 94.94 102 ALA A C 1
ATOM 814 O O . ALA A 1 102 ? -7.878 3.064 -17.762 1.00 94.94 102 ALA A O 1
ATOM 815 N N . GLU A 1 103 ? -6.444 1.811 -16.580 1.00 96.31 103 GLU A N 1
ATOM 816 C CA . GLU A 1 103 ? -7.051 2.032 -15.269 1.00 96.31 103 GLU A CA 1
ATOM 817 C C . GLU A 1 103 ? -5.996 2.453 -14.252 1.00 96.31 103 GLU A C 1
ATOM 819 O O . GLU A 1 103 ? -4.852 2.008 -14.309 1.00 96.31 103 GLU A O 1
ATOM 824 N N . ARG A 1 104 ? -6.375 3.339 -13.326 1.00 96.19 104 ARG A N 1
ATOM 825 C CA . ARG A 1 104 ? -5.452 3.881 -12.324 1.00 96.19 104 ARG A CA 1
ATOM 826 C C . ARG A 1 104 ? -5.015 2.799 -11.339 1.00 96.19 104 ARG A C 1
ATOM 828 O O . ARG A 1 104 ? -5.832 2.003 -10.883 1.00 96.19 104 ARG A O 1
ATOM 835 N N . HIS A 1 105 ? -3.736 2.811 -10.971 1.00 97.31 105 HIS A N 1
ATOM 836 C CA . HIS A 1 105 ? -3.155 1.842 -10.041 1.00 97.31 105 HIS A CA 1
ATOM 837 C C . HIS A 1 105 ? -3.810 1.870 -8.657 1.00 97.31 10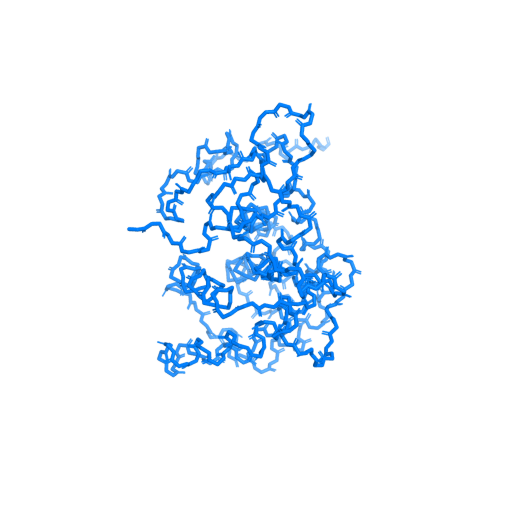5 HIS A C 1
ATOM 839 O O . HIS A 1 105 ? -3.886 0.833 -8.019 1.00 97.31 105 HIS A O 1
ATOM 845 N N . ASP A 1 106 ? -4.349 2.998 -8.201 1.00 95.88 106 ASP A N 1
ATOM 846 C CA . ASP A 1 106 ? -5.187 3.008 -6.998 1.00 95.88 106 ASP A CA 1
ATOM 847 C C . ASP A 1 106 ? -6.378 2.036 -7.091 1.00 95.88 106 ASP A C 1
ATOM 849 O O . ASP A 1 106 ? -6.560 1.162 -6.245 1.00 95.88 106 ASP A O 1
ATOM 853 N N . SER A 1 107 ? -7.160 2.149 -8.163 1.00 97.69 107 SER A N 1
ATOM 854 C CA . SER A 1 107 ? -8.342 1.331 -8.425 1.00 97.69 107 SER A CA 1
ATOM 855 C C . SER A 1 107 ? -7.953 -0.117 -8.712 1.00 97.69 107 SER A C 1
ATOM 857 O O . SER A 1 107 ? -8.597 -1.036 -8.212 1.00 97.69 107 SER A O 1
ATOM 859 N N . LEU A 1 108 ? -6.859 -0.332 -9.453 1.00 97.94 108 LEU A N 1
ATOM 860 C CA . LEU A 1 108 ? -6.299 -1.666 -9.676 1.00 97.94 108 LEU A CA 1
ATOM 861 C C . LEU A 1 108 ? -5.804 -2.309 -8.376 1.00 97.94 108 LEU A C 1
ATOM 863 O O . LEU A 1 108 ? -5.962 -3.511 -8.210 1.00 97.94 108 LEU A O 1
ATOM 867 N N . GLY A 1 109 ? -5.230 -1.535 -7.455 1.00 97.75 109 GLY A N 1
ATOM 868 C CA . GLY A 1 109 ? -4.745 -2.027 -6.166 1.00 97.75 109 GLY A CA 1
ATOM 869 C C . GLY A 1 109 ? -5.882 -2.466 -5.259 1.00 97.75 109 GLY A C 1
ATOM 870 O O . GLY A 1 109 ? -5.822 -3.547 -4.677 1.00 97.75 109 GLY A O 1
ATOM 871 N N . PHE A 1 110 ? -6.953 -1.672 -5.204 1.00 97.88 110 PHE A N 1
ATOM 872 C CA . PHE A 1 110 ? -8.157 -2.050 -4.471 1.00 97.88 110 PHE A CA 1
ATOM 873 C C . PHE A 1 110 ? -8.842 -3.286 -5.078 1.00 97.88 110 PHE A C 1
ATOM 875 O O . PHE A 1 110 ? -9.243 -4.192 -4.349 1.00 97.88 110 PHE A O 1
ATOM 882 N N . ALA A 1 111 ? -8.918 -3.371 -6.410 1.00 97.56 111 ALA A N 1
ATOM 883 C CA . ALA A 1 111 ? -9.465 -4.541 -7.094 1.00 97.56 111 ALA A CA 1
ATOM 884 C C . ALA A 1 111 ? -8.606 -5.799 -6.885 1.00 97.56 111 ALA A C 1
ATOM 886 O O . ALA A 1 111 ? -9.149 -6.854 -6.574 1.00 97.56 111 ALA A O 1
ATOM 887 N N . LEU A 1 112 ? -7.275 -5.688 -6.973 1.00 97.88 112 LEU A N 1
ATOM 888 C CA . LEU A 1 112 ? -6.345 -6.781 -6.670 1.00 97.88 112 LEU A CA 1
ATOM 889 C C . LEU A 1 112 ? -6.542 -7.295 -5.240 1.00 97.88 112 LEU A C 1
ATOM 891 O O . LEU A 1 112 ? -6.561 -8.505 -5.012 1.00 97.88 112 LEU A O 1
ATOM 895 N N . TRP A 1 113 ? -6.706 -6.381 -4.280 1.00 97.56 113 TRP A N 1
ATOM 896 C CA . TRP A 1 113 ? -6.991 -6.753 -2.901 1.00 97.56 113 TRP A CA 1
ATOM 897 C C . TRP A 1 113 ? -8.268 -7.593 -2.798 1.00 97.56 113 TRP A C 1
ATOM 899 O O . TRP A 1 113 ? -8.212 -8.734 -2.338 1.00 97.56 113 TRP A O 1
ATOM 909 N N . ARG A 1 114 ? -9.393 -7.039 -3.262 1.00 96.00 114 ARG A N 1
ATOM 910 C CA . ARG A 1 114 ? -10.729 -7.634 -3.125 1.00 96.00 114 ARG A CA 1
ATOM 911 C C . ARG A 1 114 ? -10.869 -8.955 -3.879 1.00 96.00 114 ARG A C 1
ATOM 913 O O . ARG A 1 114 ? -11.403 -9.921 -3.348 1.00 96.00 114 ARG A O 1
ATOM 920 N N . ASP A 1 115 ? -10.397 -8.987 -5.121 1.00 95.38 115 ASP A N 1
ATOM 921 C CA . ASP A 1 115 ? -10.712 -10.071 -6.053 1.00 95.38 115 ASP A CA 1
ATOM 922 C C . ASP A 1 115 ? -9.675 -11.208 -6.008 1.00 95.38 115 ASP A C 1
ATOM 924 O O . ASP A 1 115 ? -9.926 -12.277 -6.559 1.00 95.38 115 ASP A O 1
ATOM 928 N N . VAL A 1 116 ? -8.513 -10.997 -5.367 1.00 96.38 116 VAL A N 1
ATOM 929 C CA . VAL A 1 116 ? -7.419 -11.987 -5.322 1.00 96.38 116 VAL A CA 1
ATOM 930 C C . VAL A 1 116 ? -6.818 -12.134 -3.925 1.00 96.38 116 VAL A C 1
ATOM 932 O O . VAL A 1 116 ? -6.774 -13.240 -3.380 1.00 96.38 116 VAL A O 1
ATOM 935 N N . LEU A 1 117 ? -6.312 -11.047 -3.333 1.00 96.88 117 LEU A N 1
ATOM 936 C CA . LEU A 1 117 ? -5.494 -11.155 -2.119 1.00 96.88 117 LEU A CA 1
ATOM 937 C C . LEU A 1 117 ? -6.311 -11.561 -0.892 1.00 96.88 117 LEU A C 1
ATOM 939 O O . LEU A 1 117 ? -5.809 -12.352 -0.097 1.00 96.88 117 LEU A O 1
ATOM 943 N N . GLN A 1 118 ? -7.552 -11.086 -0.748 1.00 94.88 118 GLN A N 1
ATOM 944 C CA . GLN A 1 118 ? -8.424 -11.484 0.363 1.00 94.88 118 GLN A CA 1
ATOM 945 C C . GLN A 1 118 ? -8.607 -13.002 0.422 1.00 94.88 118 GLN A C 1
ATOM 947 O O . GLN A 1 118 ? -8.404 -13.602 1.478 1.00 94.88 118 GLN A O 1
ATOM 952 N N . GLU A 1 119 ? -8.941 -13.634 -0.708 1.00 93.81 119 GLU A N 1
ATOM 953 C CA . GLU A 1 119 ? -9.132 -15.084 -0.772 1.00 93.81 119 GLU A CA 1
ATOM 954 C C . GLU A 1 119 ? -7.821 -15.830 -0.498 1.00 93.81 119 GLU A C 1
ATOM 956 O O . GLU A 1 119 ? -7.787 -16.717 0.357 1.00 93.81 119 GLU A O 1
ATOM 961 N N . LYS A 1 120 ? -6.722 -15.441 -1.162 1.00 95.12 120 LYS A N 1
ATOM 962 C CA . LYS A 1 120 ? -5.411 -16.079 -0.953 1.00 95.12 120 LYS A CA 1
ATOM 963 C C . LYS A 1 120 ? -4.948 -15.980 0.503 1.00 95.12 120 LYS A C 1
ATOM 965 O O . LYS A 1 120 ? -4.423 -16.949 1.047 1.00 95.12 120 LYS A O 1
ATOM 970 N N . LEU A 1 121 ? -5.147 -14.830 1.150 1.00 93.81 121 LEU A N 1
ATOM 971 C CA . LEU A 1 121 ? -4.795 -14.626 2.557 1.00 93.81 121 LEU A CA 1
ATOM 972 C C . LEU A 1 121 ? -5.704 -15.428 3.488 1.00 93.81 121 LEU A C 1
ATOM 974 O O . LEU A 1 121 ? -5.202 -16.051 4.417 1.00 93.81 121 LEU A O 1
ATOM 978 N N . ALA A 1 122 ? -7.012 -15.474 3.228 1.00 91.88 122 ALA A N 1
ATOM 979 C CA . ALA A 1 122 ? -7.947 -16.268 4.024 1.00 91.88 122 ALA A CA 1
ATOM 980 C C . ALA A 1 122 ? -7.654 -17.778 3.954 1.00 91.88 122 ALA A C 1
ATOM 982 O O . ALA A 1 122 ? -7.899 -18.490 4.922 1.00 91.88 122 ALA A O 1
ATOM 983 N N . GLN A 1 123 ? -7.109 -18.264 2.833 1.00 91.19 123 GLN A N 1
ATOM 984 C CA . GLN A 1 123 ? -6.639 -19.647 2.686 1.00 91.19 123 GLN A CA 1
ATOM 985 C C . GLN A 1 123 ? -5.289 -19.904 3.376 1.00 91.19 123 GLN A C 1
ATOM 987 O O . GLN A 1 123 ? -4.964 -21.051 3.679 1.00 91.19 123 GLN A O 1
ATOM 992 N N . HIS A 1 124 ? -4.488 -18.858 3.590 1.00 88.50 124 HIS A N 1
ATOM 993 C CA . HIS A 1 124 ? -3.148 -18.960 4.166 1.00 88.50 124 HIS A CA 1
ATOM 994 C C . HIS A 1 124 ? -3.122 -18.762 5.689 1.00 88.50 124 HIS A C 1
ATOM 996 O O . HIS A 1 124 ? -2.329 -19.403 6.375 1.00 88.50 124 HIS A O 1
ATOM 1002 N N . LEU A 1 125 ? -3.974 -17.882 6.218 1.00 86.56 125 LEU A N 1
ATOM 1003 C CA . LEU A 1 125 ? -4.074 -17.587 7.646 1.00 86.56 125 LEU A CA 1
ATOM 1004 C C . LEU A 1 125 ? -5.005 -18.569 8.366 1.00 86.56 125 LEU A C 1
ATOM 1006 O O . LEU A 1 125 ? -5.926 -19.138 7.779 1.00 86.56 125 LEU A O 1
ATOM 1010 N N . GLN A 1 126 ? -4.804 -18.729 9.675 1.00 80.50 126 GLN A N 1
ATOM 1011 C CA . GLN A 1 126 ? -5.771 -19.438 10.515 1.00 80.50 126 GLN A CA 1
ATOM 1012 C C . GLN A 1 126 ? -7.086 -18.642 10.605 1.00 80.50 126 GLN A C 1
ATOM 1014 O O . GLN A 1 126 ? -7.102 -17.417 10.473 1.00 80.50 126 GLN A O 1
ATOM 1019 N N . ALA A 1 127 ? -8.216 -19.328 10.806 1.00 72.88 127 ALA A N 1
ATOM 1020 C CA . ALA A 1 127 ? -9.545 -18.711 10.711 1.00 72.88 127 ALA A CA 1
ATOM 1021 C C . ALA A 1 127 ? 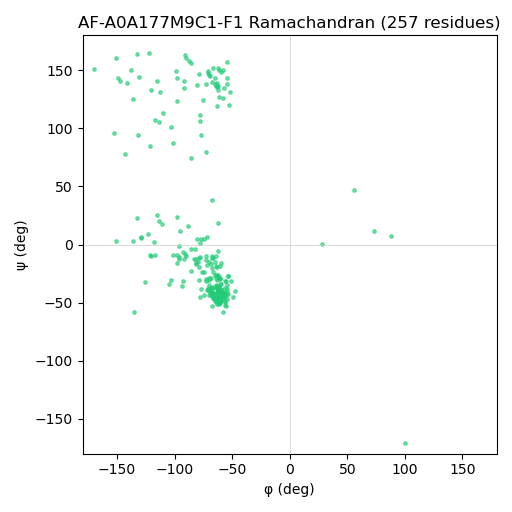-9.766 -17.549 11.705 1.00 72.88 127 ALA A C 1
ATOM 1023 O O . ALA A 1 127 ? -10.448 -16.575 11.385 1.00 72.88 127 ALA A O 1
ATOM 1024 N N . ASP A 1 128 ? -9.177 -17.633 12.896 1.00 71.06 128 ASP A N 1
ATOM 1025 C CA . ASP A 1 128 ? -9.173 -16.582 13.918 1.00 71.06 128 ASP A CA 1
ATOM 1026 C C . ASP A 1 128 ? -8.301 -15.374 13.529 1.00 71.06 128 ASP A C 1
ATOM 1028 O O . ASP A 1 128 ? -8.644 -14.235 13.849 1.00 71.06 128 ASP A O 1
ATOM 1032 N N . GLN A 1 129 ? -7.238 -15.606 12.760 1.00 73.56 129 GLN A N 1
ATOM 1033 C CA . GLN A 1 129 ? -6.333 -14.588 12.218 1.00 73.56 129 GLN A CA 1
ATOM 1034 C C . GLN A 1 129 ? -6.845 -13.941 10.922 1.00 73.56 129 GLN A C 1
ATOM 1036 O O . GLN A 1 129 ? -6.309 -12.921 10.502 1.00 73.56 129 GLN A O 1
ATOM 1041 N N . ALA A 1 130 ? -7.877 -14.497 10.282 1.00 82.25 130 ALA A N 1
ATOM 1042 C CA . ALA A 1 130 ? -8.390 -14.027 8.992 1.00 82.25 130 ALA A CA 1
ATOM 1043 C C . ALA A 1 130 ? -9.592 -13.066 9.104 1.00 82.25 130 ALA A C 1
ATOM 1045 O O . ALA A 1 130 ? -9.965 -12.415 8.129 1.00 82.25 130 ALA A O 1
ATOM 1046 N N . ALA A 1 131 ? -10.222 -12.942 10.278 1.00 85.81 131 ALA A N 1
ATOM 1047 C CA . ALA A 1 131 ? -11.496 -12.224 10.426 1.00 85.81 131 ALA A CA 1
ATOM 1048 C C . ALA A 1 131 ? -11.433 -10.724 10.064 1.00 85.81 131 ALA A C 1
ATOM 1050 O O . ALA A 1 131 ? -12.451 -10.132 9.690 1.00 85.81 131 ALA A O 1
ATOM 1051 N N . TRP A 1 132 ? -10.257 -10.100 10.173 1.00 91.19 132 TRP A N 1
ATOM 1052 C CA . TRP A 1 132 ? -10.039 -8.697 9.812 1.00 91.19 132 TRP A CA 1
ATOM 1053 C C . TRP A 1 132 ? -10.001 -8.465 8.295 1.00 91.19 132 TRP A C 1
ATOM 1055 O O . TRP A 1 132 ? -10.301 -7.353 7.861 1.00 91.19 132 TRP A O 1
ATOM 1065 N N . ILE A 1 133 ? -9.690 -9.492 7.492 1.00 93.06 133 ILE A N 1
ATOM 1066 C CA . ILE A 1 133 ? -9.550 -9.389 6.028 1.00 93.06 133 ILE A CA 1
ATOM 1067 C C . ILE A 1 133 ? -10.839 -8.847 5.405 1.00 93.06 133 ILE A C 1
ATOM 1069 O O . ILE A 1 133 ? -10.796 -7.945 4.577 1.00 93.06 133 ILE A O 1
ATOM 1073 N N . ASN A 1 134 ? -11.996 -9.313 5.878 1.00 88.88 134 ASN A N 1
ATOM 1074 C CA . ASN A 1 134 ? -13.311 -8.871 5.394 1.00 88.88 134 ASN A CA 1
ATOM 1075 C C . ASN A 1 134 ? -13.746 -7.501 5.949 1.00 88.88 134 ASN A C 1
ATOM 1077 O O . ASN A 1 134 ? -14.871 -7.058 5.719 1.00 88.88 134 ASN A O 1
ATOM 1081 N N . LYS A 1 135 ? -12.909 -6.856 6.767 1.00 93.56 135 LYS A N 1
ATOM 1082 C CA . LYS A 1 135 ? -13.216 -5.590 7.451 1.00 93.56 135 LYS A CA 1
ATOM 1083 C C . LYS A 1 135 ? -12.253 -4.465 7.106 1.00 93.56 135 LYS A C 1
ATOM 1085 O O . LYS A 1 135 ? -12.520 -3.324 7.483 1.00 93.56 135 LYS A O 1
ATOM 1090 N N . ILE A 1 136 ? -11.156 -4.765 6.416 1.00 95.69 136 ILE A N 1
ATOM 1091 C CA . ILE A 1 136 ? -10.157 -3.765 6.048 1.00 95.69 136 ILE A CA 1
ATOM 1092 C C . ILE A 1 136 ? -10.571 -2.928 4.836 1.00 95.69 136 ILE A C 1
ATOM 1094 O O . ILE A 1 136 ? -10.068 -1.821 4.696 1.00 95.69 136 ILE A O 1
ATOM 1098 N N . ASP A 1 137 ? -11.515 -3.381 4.007 1.00 96.31 137 ASP A N 1
ATOM 1099 C CA . ASP A 1 137 ? -11.861 -2.708 2.744 1.00 96.31 137 ASP A CA 1
ATOM 1100 C C . ASP A 1 137 ? -12.114 -1.198 2.882 1.00 96.31 137 ASP A C 1
ATOM 1102 O O . ASP A 1 137 ? -11.489 -0.446 2.137 1.00 96.31 137 ASP A O 1
ATOM 1106 N N . PRO A 1 138 ? -12.873 -0.694 3.879 1.00 97.06 138 PRO A N 1
ATOM 1107 C CA . PRO A 1 138 ? -13.052 0.749 4.051 1.00 97.06 138 PRO A CA 1
ATOM 1108 C C . PRO A 1 138 ? -11.751 1.514 4.340 1.00 97.06 138 PRO A C 1
ATOM 1110 O O . PRO A 1 138 ? -11.656 2.703 4.050 1.00 97.06 138 PRO A O 1
ATOM 1113 N N . TRP A 1 139 ? -10.753 0.860 4.935 1.00 98.06 139 TRP A N 1
ATOM 1114 C CA . TRP A 1 139 ? -9.420 1.425 5.146 1.00 98.06 139 TRP A CA 1
ATOM 1115 C C . TRP A 1 139 ? -8.599 1.411 3.861 1.00 98.06 139 TRP A C 1
ATOM 1117 O O . TRP A 1 139 ? -7.895 2.381 3.580 1.00 98.06 139 TRP A O 1
ATOM 1127 N N . LEU A 1 140 ? -8.723 0.351 3.058 1.00 97.94 140 LEU A N 1
ATOM 1128 C CA . LEU A 1 140 ? -8.072 0.284 1.755 1.00 97.94 140 LEU A CA 1
ATOM 1129 C C . LEU A 1 140 ? -8.671 1.266 0.758 1.00 97.94 140 LEU A C 1
ATOM 1131 O O . LEU A 1 140 ? -7.908 1.905 0.046 1.00 97.94 140 LEU A O 1
ATOM 1135 N N . GLU A 1 141 ? -9.983 1.492 0.763 1.00 97.19 141 GLU A N 1
ATOM 1136 C CA . GLU A 1 141 ? -10.616 2.567 -0.014 1.00 97.19 141 GLU A CA 1
ATOM 1137 C C . GLU A 1 141 ? -10.018 3.944 0.318 1.00 97.19 141 GLU A C 1
ATOM 1139 O O . GLU A 1 141 ? -9.836 4.776 -0.571 1.00 97.19 141 GLU A O 1
ATOM 1144 N N . ILE A 1 142 ? -9.673 4.187 1.590 1.00 98.12 142 ILE A N 1
ATOM 1145 C CA . ILE A 1 142 ? -9.053 5.444 2.033 1.00 98.12 142 ILE A CA 1
ATOM 1146 C C . ILE A 1 142 ? -7.641 5.596 1.457 1.00 98.12 142 ILE A C 1
ATOM 1148 O O . ILE A 1 142 ? -7.337 6.625 0.856 1.00 98.12 142 ILE A O 1
ATOM 1152 N N . VAL A 1 143 ? -6.771 4.599 1.641 1.00 98.44 143 VAL A N 1
ATOM 1153 C CA . VAL A 1 143 ? -5.349 4.698 1.245 1.00 98.44 143 VAL A CA 1
ATOM 1154 C C . VAL A 1 143 ? -5.139 4.490 -0.253 1.00 98.44 143 VAL A C 1
ATOM 1156 O O . VAL A 1 143 ? -4.269 5.118 -0.842 1.00 98.44 143 VAL A O 1
ATOM 1159 N N . THR A 1 144 ? -5.974 3.693 -0.917 1.00 96.88 144 THR A N 1
ATOM 1160 C CA . THR A 1 144 ? -6.003 3.653 -2.387 1.00 96.88 144 THR A CA 1
ATOM 1161 C C . THR A 1 144 ? -6.654 4.917 -2.956 1.00 96.88 144 THR A C 1
ATOM 1163 O O . THR A 1 144 ? -6.421 5.263 -4.098 1.00 96.88 144 THR A O 1
ATOM 1166 N N . GLY A 1 145 ? -7.338 5.738 -2.158 1.00 93.12 145 GLY A N 1
ATOM 1167 C CA . GLY A 1 145 ? -7.767 7.080 -2.563 1.00 93.12 145 GLY A CA 1
ATOM 1168 C C . GLY A 1 145 ? -6.652 8.138 -2.669 1.00 93.12 145 GLY A C 1
ATOM 1169 O O . GLY A 1 145 ? -6.966 9.316 -2.858 1.00 93.12 145 GLY A O 1
ATOM 1170 N N . HIS A 1 146 ? -5.369 7.770 -2.531 1.00 93.62 146 HIS A N 1
ATOM 1171 C CA . HIS A 1 146 ? -4.236 8.697 -2.346 1.00 93.62 146 HIS A CA 1
ATOM 1172 C C . HIS A 1 146 ? -3.952 9.663 -3.515 1.00 93.62 146 HIS A C 1
ATOM 1174 O O . HIS A 1 146 ? -3.224 10.632 -3.330 1.00 93.62 146 HIS A O 1
ATOM 1180 N N . HIS A 1 147 ? -4.580 9.490 -4.684 1.00 92.69 147 HIS A N 1
ATOM 1181 C CA . HIS A 1 147 ? -4.554 10.480 -5.781 1.00 92.69 147 HIS A CA 1
ATOM 1182 C C . HIS A 1 147 ? -5.672 11.533 -5.692 1.00 92.69 147 HIS A C 1
ATOM 1184 O O . HIS A 1 147 ? -5.969 12.226 -6.664 1.00 92.69 147 HIS A O 1
ATOM 1190 N N . GLY A 1 148 ? -6.322 11.658 -4.533 1.00 89.81 148 GLY A N 1
ATOM 1191 C CA . GLY A 1 148 ? -7.356 12.665 -4.274 1.00 89.81 148 GLY A CA 1
ATOM 1192 C C . GLY A 1 148 ? -8.774 12.239 -4.659 1.00 89.81 148 GLY A C 1
ATOM 1193 O O . GLY A 1 148 ? -9.698 13.049 -4.582 1.00 89.81 148 GLY A O 1
ATOM 1194 N N . MET A 1 149 ? -8.974 10.976 -5.044 1.00 92.31 149 MET A N 1
ATOM 1195 C CA . MET A 1 149 ? -10.306 10.393 -5.203 1.00 92.31 149 MET A CA 1
ATOM 1196 C C . MET A 1 149 ? -10.305 8.888 -4.905 1.00 92.31 149 MET A C 1
ATOM 1198 O O . MET A 1 149 ? -9.335 8.222 -5.280 1.00 92.31 149 MET A O 1
ATOM 1202 N N . PRO A 1 150 ? -11.381 8.352 -4.288 1.00 93.19 150 PRO A N 1
ATOM 1203 C CA . PRO A 1 150 ? -11.514 6.927 -3.973 1.00 93.19 150 PRO A CA 1
ATOM 1204 C C . PRO A 1 150 ? -11.331 6.011 -5.194 1.00 93.19 150 PRO A C 1
ATOM 1206 O O . PRO A 1 150 ? -11.556 6.458 -6.328 1.00 93.19 150 PRO A O 1
ATOM 1209 N N . PRO A 1 151 ? -10.971 4.731 -4.982 1.00 95.75 151 PRO A N 1
ATOM 1210 C CA . PRO A 1 151 ? -10.902 3.760 -6.064 1.00 95.75 151 PRO A CA 1
ATOM 1211 C C . PRO A 1 151 ? -12.281 3.553 -6.698 1.00 95.75 151 PRO A C 1
ATOM 1213 O O . PRO A 1 151 ? -13.326 3.671 -6.051 1.00 95.75 151 PRO A O 1
ATOM 1216 N N . LYS A 1 152 ? -12.292 3.190 -7.979 1.00 94.56 152 LYS A N 1
ATOM 1217 C CA . LYS A 1 152 ? -13.502 2.668 -8.620 1.00 94.56 152 LYS A CA 1
ATOM 1218 C C . LYS A 1 152 ? -13.893 1.340 -7.963 1.00 94.56 152 LYS A C 1
ATOM 1220 O O . LYS A 1 152 ? -13.046 0.476 -7.755 1.00 94.56 152 LYS A O 1
ATOM 1225 N N . LEU A 1 153 ? -15.186 1.168 -7.687 1.00 88.94 153 LEU A N 1
ATOM 1226 C CA . LEU A 1 153 ? -15.730 -0.069 -7.110 1.00 88.94 153 LEU A CA 1
ATOM 1227 C C . LEU A 1 153 ? -16.169 -1.089 -8.171 1.00 88.94 153 LEU A C 1
ATOM 1229 O O . LEU A 1 153 ? -16.455 -2.239 -7.829 1.00 88.94 153 LEU A O 1
ATOM 1233 N N . ASP A 1 154 ? -16.207 -0.677 -9.441 1.00 84.75 154 ASP A N 1
ATOM 1234 C CA . ASP A 1 154 ? -16.579 -1.527 -10.569 1.00 84.75 154 ASP A CA 1
ATOM 1235 C C . ASP A 1 154 ? -15.667 -2.760 -10.676 1.00 84.75 154 ASP A C 1
ATOM 1237 O O . ASP A 1 154 ? -14.496 -2.751 -10.291 1.00 84.75 154 ASP A O 1
ATOM 1241 N N . SER A 1 155 ? -16.210 -3.855 -11.206 1.00 79.81 155 SER A N 1
ATOM 1242 C CA . SER A 1 155 ? -15.428 -5.061 -11.469 1.00 79.81 155 SER A CA 1
ATOM 1243 C C . SER A 1 155 ? -14.549 -4.866 -12.703 1.00 79.81 155 SER A C 1
ATOM 1245 O O . SER A 1 155 ? -15.061 -4.612 -13.799 1.00 79.81 155 SER A O 1
ATOM 1247 N N . PHE A 1 156 ? -13.245 -5.073 -12.550 1.00 86.00 156 PHE A N 1
ATOM 1248 C CA . PHE A 1 156 ? -12.307 -5.136 -13.664 1.00 86.00 156 PHE A CA 1
ATOM 1249 C C . PHE A 1 156 ? -12.014 -6.589 -14.017 1.00 86.00 156 PHE A C 1
ATOM 1251 O O . PHE A 1 156 ? -11.976 -7.464 -13.157 1.00 86.00 156 PHE A O 1
ATOM 1258 N N . ARG A 1 157 ? -11.729 -6.859 -15.291 1.00 93.19 157 ARG A N 1
ATOM 1259 C CA . ARG A 1 157 ? -11.062 -8.114 -15.647 1.00 93.19 157 ARG A CA 1
ATOM 1260 C C . ARG A 1 157 ? -9.587 -7.966 -15.292 1.00 93.19 157 ARG A C 1
ATOM 1262 O O . ARG A 1 157 ? -8.835 -7.430 -16.100 1.00 93.19 157 ARG A O 1
ATOM 1269 N N . LEU A 1 158 ? -9.187 -8.406 -14.097 1.00 94.19 158 LEU A N 1
ATOM 1270 C CA . LEU A 1 158 ? -7.808 -8.256 -13.612 1.00 94.19 158 LEU A CA 1
ATOM 1271 C C . LEU A 1 158 ? -6.767 -8.831 -14.577 1.00 94.19 158 LEU A C 1
ATOM 1273 O O . LEU A 1 158 ? -5.746 -8.190 -14.792 1.00 94.19 158 LEU A O 1
ATOM 1277 N N . GLY A 1 159 ? -7.076 -9.929 -15.274 1.00 96.19 159 GLY A N 1
ATOM 1278 C CA . GLY A 1 159 ? -6.207 -10.500 -16.314 1.00 96.19 159 GLY A CA 1
ATOM 1279 C C . GLY A 1 159 ? -5.947 -9.600 -17.536 1.00 96.19 159 GLY A C 1
ATOM 1280 O O . GLY A 1 159 ? -5.152 -9.965 -18.395 1.00 96.19 159 GLY A O 1
ATOM 1281 N N . ASN A 1 160 ? -6.593 -8.432 -17.645 1.00 96.81 160 ASN A N 1
ATOM 1282 C CA . ASN A 1 160 ? -6.222 -7.400 -18.622 1.00 96.81 160 ASN A CA 1
ATOM 1283 C C . ASN A 1 160 ? -5.036 -6.533 -18.152 1.00 96.81 160 ASN A C 1
ATOM 1285 O O . ASN A 1 160 ? -4.454 -5.814 -18.964 1.00 96.81 160 ASN A O 1
ATOM 1289 N N . PHE A 1 161 ? -4.716 -6.558 -16.855 1.00 98.06 161 PHE A N 1
ATOM 1290 C CA . PHE A 1 161 ? -3.756 -5.660 -16.207 1.00 98.06 161 PHE A CA 1
ATOM 1291 C C . PHE A 1 161 ? -2.652 -6.394 -15.441 1.00 98.06 161 PHE A C 1
ATOM 1293 O O . PHE A 1 161 ? -1.539 -5.872 -15.375 1.00 98.06 161 PHE A O 1
ATOM 1300 N N . PHE A 1 162 ? -2.968 -7.561 -14.875 1.00 98.31 162 PHE A N 1
ATOM 1301 C CA . PHE A 1 162 ? -2.088 -8.392 -14.060 1.00 98.31 162 PHE A CA 1
ATOM 1302 C C . PHE A 1 162 ? -1.807 -9.732 -14.742 1.00 98.31 162 PHE A C 1
ATOM 1304 O O . PHE A 1 162 ? -2.700 -10.356 -15.321 1.00 98.31 162 PHE A O 1
ATOM 1311 N N . GLU A 1 163 ? -0.566 -10.186 -14.631 1.00 98.25 163 GLU A N 1
ATOM 1312 C CA . GLU A 1 163 ? -0.170 -11.575 -14.834 1.00 98.25 163 GLU A CA 1
ATOM 1313 C C . GLU A 1 163 ? -0.213 -12.355 -13.507 1.00 98.25 163 GLU A C 1
ATOM 1315 O O . GLU A 1 163 ? -0.244 -11.787 -12.415 1.00 98.25 163 GLU A O 1
ATOM 1320 N N . ALA A 1 164 ? -0.212 -13.689 -13.585 1.00 97.62 164 ALA A N 1
ATOM 1321 C CA . ALA A 1 164 ? -0.295 -14.540 -12.394 1.00 97.62 164 ALA A CA 1
ATOM 1322 C C . ALA A 1 164 ? 0.923 -14.388 -11.458 1.00 97.62 164 ALA A C 1
ATOM 1324 O O . ALA A 1 164 ? 0.808 -14.579 -10.246 1.00 97.62 164 ALA A O 1
ATOM 1325 N N . ASP A 1 165 ? 2.095 -14.053 -12.002 1.00 97.75 165 ASP A N 1
ATOM 1326 C CA . ASP A 1 165 ? 3.301 -13.747 -11.229 1.00 97.75 165 ASP A CA 1
ATOM 1327 C C . ASP A 1 165 ? 3.218 -12.380 -10.527 1.00 97.75 165 ASP A C 1
ATOM 1329 O O . ASP A 1 165 ? 3.762 -12.253 -9.428 1.00 97.75 165 ASP A O 1
ATOM 1333 N N . ASP A 1 166 ? 2.493 -11.402 -11.086 1.00 98.56 166 ASP A N 1
ATOM 1334 C CA . ASP A 1 166 ? 2.177 -10.129 -10.419 1.00 98.56 166 ASP A CA 1
ATOM 1335 C C . ASP A 1 166 ? 1.328 -10.360 -9.171 1.00 98.56 166 ASP A C 1
ATOM 1337 O O . ASP A 1 166 ? 1.670 -9.909 -8.075 1.00 98.56 166 ASP A O 1
ATOM 1341 N N . GLU A 1 167 ? 0.236 -11.111 -9.327 1.00 98.38 167 GLU A N 1
ATOM 1342 C CA . GLU A 1 167 ? -0.661 -11.469 -8.228 1.00 98.38 167 GLU A CA 1
ATOM 1343 C C . GLU A 1 167 ? 0.092 -12.232 -7.135 1.00 98.38 167 GLU A C 1
ATOM 1345 O O . GLU A 1 167 ? -0.086 -11.979 -5.940 1.00 98.38 167 GLU A O 1
ATOM 1350 N N . GLN A 1 168 ? 0.973 -13.153 -7.535 1.00 98.12 168 GLN A N 1
ATOM 1351 C CA . GLN A 1 168 ? 1.791 -13.914 -6.601 1.00 98.12 168 GLN A CA 1
ATOM 1352 C C . GLN A 1 168 ? 2.840 -13.042 -5.900 1.00 98.12 168 GLN A C 1
ATOM 1354 O O . GLN A 1 168 ? 3.074 -13.225 -4.706 1.00 98.12 168 GLN A O 1
ATOM 1359 N N . ALA A 1 169 ? 3.470 -12.097 -6.600 1.00 98.44 169 ALA A N 1
ATOM 1360 C CA . ALA A 1 169 ? 4.426 -11.171 -6.000 1.00 98.44 169 ALA A CA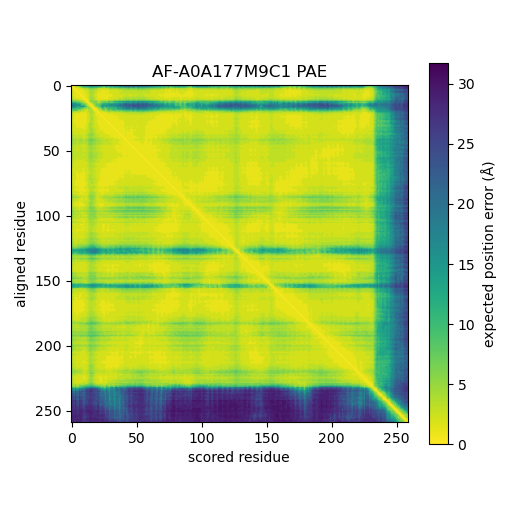 1
ATOM 1361 C C . ALA A 1 169 ? 3.752 -10.242 -4.984 1.00 98.44 169 ALA A C 1
ATOM 1363 O O . ALA A 1 169 ? 4.259 -10.096 -3.871 1.00 98.44 169 ALA A O 1
ATOM 1364 N N . ALA A 1 170 ? 2.587 -9.685 -5.326 1.00 98.56 170 ALA A N 1
ATOM 1365 C CA . ALA A 1 170 ? 1.787 -8.880 -4.410 1.00 98.56 170 ALA A CA 1
ATOM 1366 C C . ALA A 1 170 ? 1.360 -9.686 -3.174 1.00 98.56 170 ALA A C 1
ATOM 1368 O O . ALA A 1 170 ? 1.469 -9.198 -2.052 1.00 98.56 170 ALA A O 1
ATOM 1369 N N . PHE A 1 171 ? 0.946 -10.944 -3.354 1.00 98.12 171 PHE A N 1
ATOM 1370 C CA . PHE A 1 171 ? 0.603 -11.827 -2.240 1.00 98.12 171 PHE A CA 1
ATOM 1371 C C . PHE A 1 171 ? 1.788 -12.068 -1.295 1.00 98.12 171 PHE A C 1
ATOM 1373 O O . PHE A 1 171 ? 1.659 -11.838 -0.094 1.00 98.12 171 PHE A O 1
ATOM 1380 N N . VAL A 1 172 ? 2.959 -12.437 -1.829 1.00 96.88 172 VAL A N 1
ATOM 1381 C CA . VAL A 1 172 ? 4.182 -12.638 -1.027 1.00 96.88 172 VAL A CA 1
ATOM 1382 C C . VAL A 1 172 ? 4.606 -11.347 -0.321 1.00 96.88 172 VAL A C 1
ATOM 1384 O O . VAL A 1 172 ? 5.060 -11.384 0.821 1.00 96.88 172 VAL A O 1
ATOM 1387 N N . PHE A 1 173 ? 4.429 -10.192 -0.969 1.00 97.50 173 PHE A N 1
ATOM 1388 C CA . PHE A 1 173 ? 4.691 -8.895 -0.349 1.00 97.50 173 PHE A CA 1
ATOM 1389 C C . PHE A 1 173 ? 3.786 -8.667 0.861 1.00 97.50 173 PHE A C 1
ATOM 1391 O O . PHE A 1 173 ? 4.288 -8.391 1.948 1.00 97.50 173 PHE A O 1
ATOM 1398 N N . VAL A 1 174 ? 2.471 -8.854 0.709 1.00 96.81 174 VAL A N 1
ATOM 1399 C CA . VAL A 1 174 ? 1.523 -8.681 1.816 1.00 96.81 174 VAL A CA 1
ATOM 1400 C C . VAL A 1 174 ? 1.788 -9.671 2.948 1.00 96.81 174 VAL A C 1
ATOM 1402 O O . VAL A 1 174 ? 1.746 -9.260 4.101 1.00 96.81 174 VAL A O 1
ATOM 1405 N N . GLN A 1 175 ? 2.134 -10.930 2.662 1.00 94.31 175 GLN A N 1
ATOM 1406 C CA . GLN A 1 175 ? 2.506 -11.896 3.705 1.00 94.31 175 GLN A CA 1
ATOM 1407 C C . GLN A 1 175 ? 3.666 -11.386 4.573 1.00 94.31 175 GLN A C 1
ATOM 1409 O O . GLN A 1 175 ? 3.547 -11.357 5.796 1.00 94.31 175 GLN A O 1
ATOM 1414 N N . HIS A 1 176 ? 4.747 -10.897 3.957 1.00 93.12 176 HIS A N 1
ATOM 1415 C CA . HIS A 1 176 ? 5.866 -10.324 4.711 1.00 93.12 176 HIS A CA 1
ATOM 1416 C C . HIS A 1 176 ? 5.469 -9.064 5.497 1.00 93.12 176 HIS A C 1
ATOM 1418 O O . HIS A 1 176 ? 5.976 -8.838 6.593 1.00 93.12 176 HIS A O 1
ATOM 1424 N N . LEU A 1 177 ? 4.558 -8.239 4.969 1.00 92.88 177 LEU A N 1
ATOM 1425 C CA . LEU A 1 177 ? 4.042 -7.080 5.700 1.00 92.88 177 LEU A CA 1
ATOM 1426 C C . LEU A 1 177 ? 3.192 -7.487 6.907 1.00 92.88 177 LEU A C 1
ATOM 1428 O O . LEU A 1 177 ? 3.265 -6.821 7.934 1.00 92.88 177 LEU A O 1
ATOM 1432 N N . LEU A 1 178 ? 2.412 -8.566 6.812 1.00 91.88 178 LEU A N 1
ATOM 1433 C CA . LEU A 1 178 ? 1.646 -9.093 7.943 1.00 91.88 178 LEU A CA 1
ATOM 1434 C C . LEU A 1 178 ? 2.569 -9.570 9.063 1.00 91.88 178 LEU A C 1
ATOM 1436 O O . LEU A 1 178 ? 2.347 -9.218 10.218 1.00 91.88 178 LEU A O 1
ATOM 1440 N N . GLU A 1 179 ? 3.630 -10.302 8.723 1.00 88.88 179 GLU A N 1
ATOM 1441 C CA . GLU A 1 179 ? 4.644 -10.729 9.694 1.00 88.88 179 GLU A CA 1
ATOM 1442 C C . GLU A 1 179 ? 5.361 -9.533 10.334 1.00 88.88 179 GLU A C 1
ATOM 1444 O O . GLU A 1 179 ? 5.623 -9.533 11.533 1.00 88.88 179 GLU A O 1
ATOM 1449 N N . TYR A 1 180 ? 5.660 -8.492 9.555 1.00 86.88 180 TYR A N 1
ATOM 1450 C CA . TYR A 1 180 ? 6.405 -7.336 10.051 1.00 86.88 180 TYR A CA 1
ATOM 1451 C C . TYR A 1 180 ? 5.553 -6.364 10.880 1.00 86.88 180 TYR A C 1
ATOM 1453 O O . TYR A 1 180 ? 5.990 -5.898 11.930 1.00 86.88 180 TYR A O 1
ATOM 1461 N N . PHE A 1 181 ? 4.348 -6.029 10.412 1.00 87.69 181 PHE A N 1
ATOM 1462 C CA . PHE A 1 181 ? 3.493 -5.023 11.046 1.00 87.69 181 PHE A CA 1
ATOM 1463 C C . PHE A 1 181 ? 2.507 -5.615 12.052 1.00 87.69 181 PHE A C 1
ATOM 1465 O O . PHE A 1 181 ? 2.140 -4.918 12.997 1.00 87.69 181 PHE A O 1
ATOM 1472 N N . LEU A 1 182 ? 2.040 -6.851 11.840 1.00 88.25 182 LEU A N 1
ATOM 1473 C CA . LEU A 1 182 ? 0.862 -7.385 12.528 1.00 88.25 182 LEU A CA 1
ATOM 1474 C C . LEU A 1 182 ? 1.089 -8.690 13.313 1.00 88.25 182 LEU A C 1
ATOM 1476 O O . LEU A 1 182 ? 0.109 -9.251 13.799 1.00 88.25 182 LEU A O 1
ATOM 1480 N N . ALA A 1 183 ? 2.332 -9.160 13.488 1.00 85.94 183 ALA A N 1
ATOM 1481 C CA . ALA A 1 183 ? 2.617 -10.411 14.210 1.00 85.94 183 ALA A CA 1
ATOM 1482 C C . ALA A 1 183 ? 2.002 -10.467 15.623 1.00 85.94 183 ALA A C 1
ATOM 1484 O O . ALA A 1 183 ? 1.405 -11.477 15.985 1.00 85.94 183 ALA A O 1
ATOM 1485 N N . ASP A 1 184 ? 2.086 -9.366 16.377 1.00 85.75 184 ASP A N 1
ATOM 1486 C CA . ASP A 1 184 ? 1.554 -9.241 17.744 1.00 85.75 184 ASP A CA 1
ATOM 1487 C C . ASP A 1 184 ? 0.414 -8.206 17.836 1.00 85.75 184 ASP A C 1
ATOM 1489 O O . ASP A 1 184 ? 0.187 -7.584 18.877 1.00 85.75 184 ASP A O 1
ATOM 1493 N N . PHE A 1 185 ? -0.285 -7.955 16.726 1.00 91.00 185 PHE A N 1
ATOM 1494 C CA . PHE A 1 185 ? -1.290 -6.897 16.663 1.00 91.00 185 PHE A CA 1
ATOM 1495 C C . PHE A 1 185 ? -2.634 -7.318 17.270 1.00 91.00 185 PHE A C 1
ATOM 1497 O O . PHE A 1 185 ? -3.156 -8.402 17.012 1.00 91.00 185 PHE A O 1
ATOM 1504 N N . ASP A 1 186 ? -3.240 -6.418 18.048 1.00 92.75 186 ASP A N 1
ATOM 1505 C CA . ASP A 1 186 ? -4.571 -6.633 18.610 1.00 92.75 186 ASP A CA 1
ATOM 1506 C C . ASP A 1 186 ? -5.666 -6.385 17.561 1.00 92.75 186 ASP A C 1
ATOM 1508 O O . ASP A 1 186 ? -5.997 -5.249 17.222 1.00 92.75 186 ASP A O 1
ATOM 1512 N N . PHE A 1 187 ? -6.283 -7.455 17.064 1.00 92.75 187 PHE A N 1
ATOM 1513 C CA . PHE A 1 187 ? -7.393 -7.365 16.113 1.00 92.75 187 PHE A CA 1
ATOM 1514 C C . PHE A 1 187 ? -8.765 -7.108 16.767 1.00 92.75 187 PHE A C 1
ATOM 1516 O O . PHE A 1 187 ? -9.750 -6.920 16.042 1.00 92.75 187 PHE A O 1
ATOM 1523 N N . GLN A 1 188 ? -8.874 -7.064 18.104 1.00 92.25 188 GLN A N 1
ATOM 1524 C CA . GLN A 1 188 ? -10.155 -6.849 18.797 1.00 92.25 188 GLN A CA 1
ATOM 1525 C C . GLN A 1 188 ? -10.862 -5.550 18.378 1.00 92.25 188 GLN A C 1
ATOM 1527 O O . GLN A 1 188 ? -12.069 -5.603 18.129 1.00 92.25 188 GLN A O 1
ATOM 1532 N N . PRO A 1 189 ? -10.187 -4.397 18.193 1.00 95.00 189 PRO A N 1
ATOM 1533 C CA . PRO A 1 189 ? -10.874 -3.186 17.748 1.00 95.00 189 PRO A CA 1
ATOM 1534 C C . PRO A 1 189 ? -11.495 -3.316 16.351 1.00 95.00 189 PRO A C 1
ATOM 1536 O O . PRO A 1 189 ? -12.607 -2.839 16.130 1.00 95.00 189 PRO A O 1
ATOM 1539 N N . ILE A 1 190 ? -10.852 -4.040 15.425 1.00 92.00 190 ILE A N 1
ATOM 1540 C CA . ILE A 1 190 ? -11.429 -4.352 14.102 1.00 92.00 190 ILE A CA 1
ATOM 1541 C C . ILE A 1 190 ? -12.640 -5.285 14.232 1.00 92.00 190 ILE A C 1
ATOM 1543 O O . ILE A 1 190 ? -13.538 -5.289 13.383 1.00 92.00 190 ILE A O 1
ATOM 1547 N N . ALA A 1 191 ? -12.739 -6.056 15.316 1.00 90.50 191 ALA A N 1
ATOM 1548 C CA . ALA A 1 191 ? -13.914 -6.870 15.582 1.00 90.50 191 ALA A CA 1
ATOM 1549 C C . ALA A 1 191 ? -15.191 -6.027 15.818 1.00 90.50 191 ALA A C 1
ATOM 1551 O O . ALA A 1 191 ? -16.286 -6.505 15.492 1.00 90.50 191 ALA A O 1
ATOM 1552 N N . ASP A 1 192 ? -15.070 -4.776 16.286 1.00 93.50 192 ASP A N 1
ATOM 1553 C CA . ASP A 1 192 ? -16.199 -3.887 16.589 1.00 93.50 192 ASP A CA 1
ATOM 1554 C C . ASP A 1 192 ? -17.032 -3.540 15.342 1.00 93.50 192 ASP A C 1
ATOM 1556 O O . ASP A 1 192 ? -16.591 -2.879 14.399 1.00 93.50 192 ASP A O 1
ATOM 1560 N N . LYS A 1 193 ? -18.314 -3.919 15.378 1.00 90.69 193 LYS A N 1
ATOM 1561 C CA . LYS A 1 193 ? -19.297 -3.661 14.313 1.00 90.69 193 LYS A CA 1
ATOM 1562 C C . LYS A 1 193 ? -19.566 -2.168 14.078 1.00 90.69 193 LYS A C 1
ATOM 1564 O O . LYS A 1 193 ? -20.103 -1.805 13.032 1.00 90.69 193 LYS A O 1
ATOM 1569 N N . ASN A 1 194 ? -19.242 -1.301 15.036 1.00 95.31 194 ASN A N 1
ATOM 1570 C CA . ASN A 1 194 ? -19.428 0.144 14.928 1.00 95.31 194 ASN A C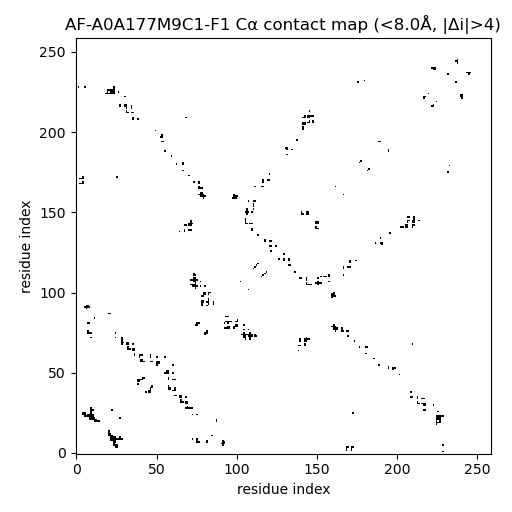A 1
ATOM 1571 C C . ASN A 1 194 ? -18.165 0.893 14.486 1.00 95.31 194 ASN A C 1
ATOM 1573 O O . ASN A 1 194 ? -18.292 2.061 14.109 1.00 95.31 194 ASN A O 1
ATOM 1577 N N . LEU A 1 195 ? -16.988 0.251 14.446 1.00 96.38 195 LEU A N 1
ATOM 1578 C CA . LEU A 1 195 ? -15.748 0.904 14.012 1.00 96.38 195 LEU A CA 1
ATOM 1579 C C . LEU A 1 195 ? -15.893 1.495 12.607 1.00 96.38 195 LEU A C 1
ATOM 1581 O O . LEU A 1 195 ? -15.603 2.672 12.408 1.00 96.38 195 LEU A O 1
ATOM 1585 N N . ASN A 1 196 ? -16.467 0.741 11.666 1.00 94.19 196 ASN A N 1
ATOM 1586 C CA . ASN A 1 196 ? -16.693 1.216 10.296 1.00 94.19 196 ASN A CA 1
ATOM 1587 C C . ASN A 1 196 ? -17.615 2.447 10.232 1.00 94.19 196 ASN A C 1
ATOM 1589 O O . ASN A 1 196 ? -17.414 3.335 9.403 1.00 94.19 196 ASN A O 1
ATOM 1593 N N . LYS A 1 197 ? -18.604 2.555 11.131 1.00 95.75 197 LYS A N 1
ATOM 1594 C CA . LYS A 1 197 ? -19.472 3.744 11.203 1.00 95.75 197 LYS A CA 1
ATOM 1595 C C . LYS A 1 197 ? -18.689 4.970 11.669 1.00 95.75 197 LYS A C 1
ATOM 1597 O O . LYS A 1 197 ? -18.868 6.050 11.110 1.00 95.75 197 LYS A O 1
ATOM 1602 N N . ARG A 1 198 ? -17.815 4.805 12.669 1.00 97.69 198 ARG A N 1
ATOM 1603 C CA . ARG A 1 198 ? -16.954 5.885 13.179 1.00 97.69 198 ARG A CA 1
ATOM 1604 C C . ARG A 1 198 ? -15.919 6.294 12.130 1.00 97.69 198 ARG A C 1
ATOM 1606 O O . ARG A 1 198 ? -15.792 7.486 11.845 1.00 97.69 198 ARG A O 1
ATOM 1613 N N . LEU A 1 199 ? -15.288 5.315 11.480 1.00 97.81 199 LEU A N 1
ATOM 1614 C CA . LEU A 1 199 ? -14.338 5.506 10.382 1.00 97.81 199 LEU A CA 1
ATOM 1615 C C . LEU A 1 199 ? -14.931 6.325 9.235 1.00 97.81 199 LEU A C 1
ATOM 1617 O O . LEU A 1 199 ? -14.285 7.251 8.757 1.00 97.81 199 LEU A O 1
ATOM 1621 N N . LYS A 1 200 ? -16.181 6.059 8.835 1.00 96.00 200 LYS A N 1
ATOM 1622 C CA . LYS A 1 200 ? -16.847 6.807 7.756 1.00 96.00 200 LYS A CA 1
ATOM 1623 C C . LYS A 1 200 ? -16.895 8.320 8.008 1.00 96.00 200 LYS A C 1
ATOM 1625 O O . LYS A 1 200 ? -16.839 9.096 7.063 1.00 96.00 200 LYS A O 1
ATOM 1630 N N . SER A 1 201 ? -16.973 8.754 9.269 1.00 96.00 201 SER A N 1
ATOM 1631 C CA . SER A 1 201 ? -16.952 10.185 9.627 1.00 96.00 201 SER A CA 1
ATOM 1632 C C . SER A 1 201 ? -15.553 10.821 9.600 1.00 96.00 201 SER A C 1
ATOM 1634 O O . SER A 1 201 ? -15.428 12.040 9.716 1.00 96.00 201 SER A O 1
ATOM 1636 N N . LEU A 1 202 ? -14.512 9.995 9.478 1.00 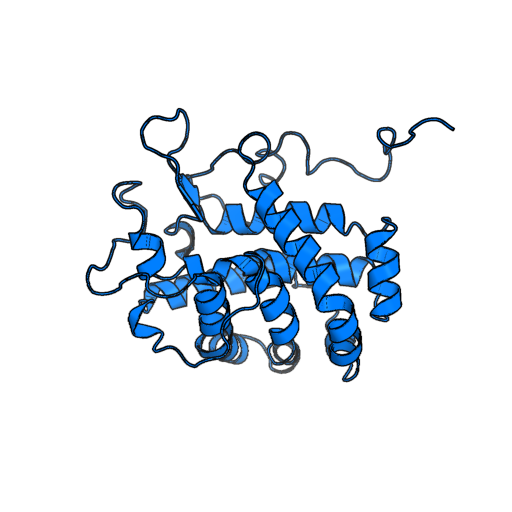97.19 202 LEU A N 1
ATOM 1637 C CA . LEU A 1 202 ? -13.093 10.359 9.521 1.00 97.19 202 LEU A CA 1
ATOM 1638 C C . LEU A 1 202 ? -12.357 10.064 8.214 1.00 97.19 202 LEU A C 1
ATOM 1640 O O . LEU A 1 202 ? -11.209 10.479 8.067 1.00 97.19 202 LEU A O 1
ATOM 1644 N N . SER A 1 203 ? -12.998 9.363 7.277 1.00 96.12 203 SER A N 1
ATOM 1645 C CA . SER A 1 203 ? -12.365 8.849 6.061 1.00 96.12 203 SER A CA 1
ATOM 1646 C C . SER A 1 203 ? -11.669 9.945 5.260 1.00 96.12 203 SER A C 1
ATOM 1648 O O . SER A 1 203 ? -10.539 9.752 4.838 1.00 96.12 203 SER A O 1
ATOM 1650 N N . TRP A 1 204 ? -12.273 11.131 5.143 1.00 94.88 204 TRP A N 1
ATOM 1651 C CA . TRP A 1 204 ? -11.663 12.285 4.473 1.00 94.88 204 TRP A CA 1
ATOM 1652 C C . TRP A 1 204 ? -10.391 12.800 5.154 1.00 94.88 204 TRP A C 1
ATOM 1654 O O . TRP A 1 204 ? -9.448 13.196 4.476 1.00 94.88 204 TRP A O 1
ATOM 1664 N N . GLN A 1 205 ? -10.345 12.793 6.489 1.00 96.94 205 GLN A N 1
ATOM 1665 C CA . GLN A 1 205 ? -9.164 13.243 7.232 1.00 96.94 205 GLN A CA 1
ATOM 1666 C C . GLN A 1 205 ? -8.018 12.241 7.065 1.00 96.94 205 GLN A C 1
ATOM 1668 O O . GLN A 1 205 ? -6.887 12.640 6.804 1.00 96.94 205 GLN A O 1
ATOM 1673 N N . LEU A 1 206 ? -8.325 10.945 7.162 1.00 98.00 206 LEU A N 1
ATOM 1674 C CA . LEU A 1 206 ? -7.354 9.875 6.939 1.00 98.00 206 LEU A CA 1
ATOM 1675 C C . LEU A 1 206 ? -6.888 9.821 5.475 1.00 98.00 206 LEU A C 1
ATOM 1677 O O . LEU A 1 206 ? -5.703 9.628 5.231 1.00 98.00 206 LEU A O 1
ATOM 1681 N N . ALA A 1 207 ? -7.774 10.078 4.510 1.00 97.44 207 ALA A N 1
ATOM 1682 C CA . ALA A 1 207 ? -7.409 10.190 3.098 1.00 97.44 207 ALA A CA 1
ATOM 1683 C C . ALA A 1 207 ? -6.448 11.363 2.867 1.00 97.44 207 ALA A C 1
ATOM 1685 O O . ALA A 1 207 ? -5.449 11.209 2.174 1.00 97.44 207 ALA A O 1
ATOM 1686 N N . GLY A 1 208 ? -6.687 12.512 3.511 1.00 97.44 208 GLY A N 1
ATOM 1687 C CA . GLY A 1 208 ? -5.752 13.638 3.486 1.00 97.44 208 GLY A CA 1
ATOM 1688 C C . GLY A 1 208 ? -4.368 13.278 4.038 1.00 97.44 208 GLY A C 1
ATOM 1689 O O . GLY A 1 208 ? -3.363 13.689 3.466 1.00 97.44 208 GLY A O 1
ATOM 1690 N N . ILE A 1 209 ? -4.306 12.468 5.103 1.00 97.31 209 ILE A N 1
ATOM 1691 C CA . ILE A 1 209 ? -3.039 11.947 5.643 1.00 97.31 209 ILE A CA 1
ATOM 1692 C C . ILE A 1 209 ? -2.368 11.003 4.639 1.00 97.31 209 ILE A C 1
ATOM 1694 O O . ILE A 1 209 ? -1.164 11.117 4.439 1.00 97.31 209 ILE A O 1
ATOM 1698 N N . ALA A 1 210 ? -3.122 10.117 3.980 1.00 98.12 210 ALA A N 1
ATOM 1699 C CA . ALA A 1 210 ? -2.581 9.214 2.964 1.00 98.12 210 ALA A CA 1
ATOM 1700 C C . ALA A 1 210 ? -1.985 9.970 1.765 1.00 98.12 210 ALA A C 1
ATOM 1702 O O . ALA A 1 210 ? -0.867 9.672 1.354 1.00 98.12 210 ALA A O 1
ATOM 1703 N N . VAL A 1 211 ? -2.681 11.000 1.266 1.00 97.81 211 VAL A N 1
ATOM 1704 C CA . VAL A 1 211 ? -2.179 11.889 0.201 1.00 97.81 211 VAL A CA 1
ATOM 1705 C C . VAL A 1 211 ? -0.885 12.585 0.639 1.00 97.81 211 VAL A C 1
ATOM 1707 O O . VAL A 1 211 ? 0.100 12.582 -0.096 1.00 97.81 211 VAL A O 1
ATOM 1710 N N . LEU A 1 212 ? -0.860 13.166 1.847 1.00 96.75 212 LEU A N 1
ATOM 1711 C CA . LEU A 1 212 ? 0.335 13.842 2.370 1.00 96.75 212 LEU A CA 1
ATOM 1712 C C . LEU A 1 212 ? 1.517 12.879 2.523 1.00 96.75 212 LEU A C 1
ATOM 1714 O O . LEU A 1 212 ? 2.652 13.244 2.218 1.00 96.75 212 LEU A O 1
ATOM 1718 N N . ALA A 1 213 ? 1.246 11.666 3.006 1.00 97.12 213 ALA A N 1
ATOM 1719 C CA . ALA A 1 213 ? 2.250 10.635 3.194 1.00 97.12 213 ALA A CA 1
ATOM 1720 C C . ALA A 1 213 ? 2.854 10.183 1.857 1.00 97.12 213 ALA A C 1
ATOM 1722 O O . ALA A 1 213 ? 4.076 10.095 1.771 1.00 97.12 213 ALA A O 1
ATOM 1723 N N . ASP A 1 214 ? 2.045 9.978 0.809 1.00 97.50 214 ASP A N 1
ATOM 1724 C CA . ASP A 1 214 ? 2.556 9.654 -0.534 1.00 97.50 214 ASP A CA 1
ATOM 1725 C C . ASP A 1 214 ? 3.385 10.803 -1.124 1.00 97.50 214 ASP A C 1
ATOM 1727 O O . ASP A 1 214 ? 4.487 10.588 -1.637 1.00 97.50 214 ASP A O 1
ATOM 1731 N N . TRP A 1 215 ? 2.922 12.048 -0.988 1.00 95.81 215 TRP A N 1
ATOM 1732 C CA . TRP A 1 215 ? 3.665 13.213 -1.476 1.00 95.81 215 TRP A CA 1
ATOM 1733 C C . TRP A 1 215 ? 5.035 13.358 -0.810 1.00 95.81 215 TRP A C 1
ATOM 1735 O O . TRP A 1 215 ? 6.042 13.523 -1.498 1.00 95.81 215 TRP A O 1
ATOM 1745 N N . LEU A 1 216 ? 5.093 13.269 0.520 1.00 94.56 216 LEU A N 1
ATOM 1746 C CA . LEU A 1 216 ? 6.350 13.370 1.266 1.00 94.56 216 LEU A CA 1
ATOM 1747 C C . LEU A 1 216 ? 7.241 12.137 1.061 1.00 94.56 216 LEU A C 1
ATOM 1749 O O . LEU A 1 216 ? 8.445 12.295 0.876 1.00 94.56 216 LEU A O 1
ATOM 1753 N N . GLY A 1 217 ? 6.659 10.934 1.018 1.00 92.75 217 GLY A N 1
ATOM 1754 C CA . GLY A 1 217 ? 7.355 9.677 0.708 1.00 92.75 217 GLY A CA 1
ATOM 1755 C C . GLY A 1 217 ? 7.859 9.590 -0.736 1.00 92.75 217 GLY A C 1
ATOM 1756 O O . GLY A 1 217 ? 8.657 8.722 -1.075 1.00 92.75 217 GLY A O 1
ATOM 1757 N N . SER A 1 218 ? 7.424 10.505 -1.603 1.00 90.31 218 SER A N 1
ATOM 1758 C CA . SER A 1 218 ? 7.929 10.663 -2.971 1.00 90.31 218 SER A CA 1
ATOM 1759 C C . SER A 1 218 ? 9.067 11.684 -3.087 1.00 90.31 218 SER A C 1
ATOM 1761 O O . SER A 1 218 ? 9.639 11.829 -4.173 1.00 90.31 218 SER A O 1
ATOM 1763 N N . ASN A 1 219 ? 9.395 12.413 -2.013 1.00 89.12 219 ASN A N 1
ATOM 1764 C CA . ASN A 1 219 ? 10.426 13.446 -2.043 1.00 89.12 219 ASN A CA 1
ATOM 1765 C C . ASN A 1 219 ? 11.831 12.827 -1.997 1.00 89.12 219 ASN A C 1
ATOM 1767 O O . ASN A 1 219 ? 12.279 12.328 -0.965 1.00 89.12 219 ASN A O 1
ATOM 1771 N N . GLN A 1 220 ? 12.557 12.941 -3.107 1.00 86.75 220 GLN A N 1
ATOM 1772 C CA . GLN A 1 220 ? 13.889 12.363 -3.280 1.00 86.75 220 GLN A CA 1
ATOM 1773 C C . GLN A 1 220 ? 14.983 13.004 -2.412 1.00 86.75 220 GLN A C 1
ATOM 1775 O O . GLN A 1 220 ? 16.038 12.398 -2.238 1.00 86.75 220 GLN A O 1
ATOM 1780 N N . GLU A 1 221 ? 14.752 14.201 -1.861 1.00 85.50 221 GLU A N 1
ATOM 1781 C CA . GLU A 1 221 ? 15.665 14.822 -0.890 1.00 85.50 221 GLU A CA 1
ATOM 1782 C C . GLU A 1 221 ? 15.685 14.060 0.441 1.00 85.50 221 GLU A C 1
ATOM 1784 O O . GLU A 1 221 ? 16.694 14.059 1.147 1.00 85.50 221 GLU A O 1
ATOM 1789 N N . HIS A 1 222 ? 14.575 13.400 0.781 1.00 83.88 222 HIS A N 1
ATOM 1790 C CA . HIS A 1 222 ? 14.419 12.622 2.010 1.00 83.88 222 HIS A CA 1
ATOM 1791 C C . HIS A 1 222 ? 14.474 11.111 1.752 1.00 83.88 222 HIS A C 1
ATOM 1793 O O . HIS A 1 222 ? 15.022 10.374 2.570 1.00 83.88 222 HIS A O 1
ATOM 1799 N N . PHE A 1 223 ? 13.972 10.667 0.597 1.00 87.06 223 PHE A N 1
ATOM 1800 C CA . PHE A 1 223 ? 13.871 9.266 0.196 1.00 87.06 223 PHE A CA 1
ATOM 1801 C C . PHE A 1 223 ? 14.645 9.020 -1.101 1.00 87.06 223 PHE A C 1
ATOM 1803 O O . PHE A 1 223 ? 14.114 9.067 -2.215 1.00 87.06 223 PHE A O 1
ATOM 1810 N N . ALA A 1 224 ? 15.950 8.783 -0.957 1.00 89.94 224 ALA A N 1
ATOM 1811 C CA . ALA A 1 224 ? 16.807 8.462 -2.088 1.00 89.94 224 ALA A CA 1
ATOM 1812 C C . ALA A 1 224 ? 16.397 7.124 -2.719 1.00 89.94 224 ALA A C 1
ATOM 1814 O O . ALA A 1 224 ? 16.146 6.133 -2.031 1.00 89.94 224 ALA A O 1
ATOM 1815 N N . TYR A 1 225 ? 16.387 7.075 -4.049 1.00 92.69 225 TYR A N 1
ATOM 1816 C CA . TYR A 1 225 ? 15.978 5.873 -4.764 1.00 92.69 225 TYR A CA 1
ATOM 1817 C C . TYR A 1 225 ? 16.895 4.694 -4.440 1.00 92.69 225 TYR A C 1
ATOM 1819 O O . TYR A 1 225 ? 18.111 4.753 -4.597 1.00 92.69 225 TYR A O 1
ATOM 1827 N N . CYS A 1 226 ? 16.280 3.595 -4.027 1.00 92.00 226 CYS A N 1
ATOM 1828 C CA . CYS A 1 226 ? 16.915 2.300 -3.844 1.00 92.00 226 CYS A CA 1
ATOM 1829 C C . CYS A 1 226 ? 16.432 1.313 -4.918 1.00 92.00 226 CYS A C 1
ATOM 1831 O O . CYS A 1 226 ? 15.254 0.946 -4.940 1.00 92.00 226 CYS A O 1
ATOM 1833 N N . SER A 1 227 ? 17.346 0.908 -5.804 1.00 92.25 227 SER A N 1
ATOM 1834 C CA . SER A 1 227 ? 17.119 -0.064 -6.886 1.00 92.25 227 SER A CA 1
ATOM 1835 C C . SER A 1 227 ? 17.647 -1.466 -6.568 1.00 92.25 227 SER A C 1
ATOM 1837 O O . SER A 1 227 ? 17.386 -2.406 -7.317 1.00 92.25 227 SER A O 1
ATOM 1839 N N . LYS A 1 228 ? 18.403 -1.613 -5.472 1.00 91.94 228 LYS A N 1
ATOM 1840 C CA . LYS A 1 228 ? 19.029 -2.874 -5.064 1.00 91.94 228 LYS A CA 1
ATOM 1841 C C . LYS A 1 228 ? 18.177 -3.568 -4.000 1.00 91.94 228 LYS A C 1
ATOM 1843 O O . LYS A 1 228 ? 17.942 -2.959 -2.958 1.00 91.94 228 LYS A O 1
ATOM 1848 N N . PRO A 1 229 ? 17.755 -4.823 -4.220 1.00 91.56 229 PRO A N 1
ATOM 1849 C CA . PRO A 1 229 ? 16.995 -5.577 -3.230 1.00 91.56 229 PRO A CA 1
ATOM 1850 C C . PRO A 1 229 ? 17.786 -5.824 -1.936 1.00 91.56 229 PRO A C 1
ATOM 1852 O O . PRO A 1 229 ? 18.949 -6.220 -1.961 1.00 91.56 229 PRO A O 1
ATOM 1855 N N . MET A 1 230 ? 17.108 -5.645 -0.810 1.00 89.31 230 MET A N 1
ATOM 1856 C CA . MET A 1 230 ? 17.541 -5.843 0.576 1.00 89.31 230 MET A CA 1
ATOM 1857 C C . MET A 1 230 ? 16.331 -6.308 1.403 1.00 89.31 230 MET A C 1
ATOM 1859 O O . MET A 1 230 ? 15.234 -5.785 1.176 1.00 89.31 230 MET A O 1
ATOM 1863 N N . PRO A 1 231 ? 16.489 -7.256 2.346 1.00 83.31 231 PRO A N 1
ATOM 1864 C CA . PRO A 1 231 ? 15.381 -7.786 3.145 1.00 83.31 231 PRO A CA 1
ATOM 1865 C C . PRO A 1 231 ? 14.583 -6.699 3.878 1.00 83.31 231 PRO A C 1
ATOM 1867 O O . PRO A 1 231 ? 15.159 -5.749 4.401 1.00 83.31 231 PRO A O 1
ATOM 1870 N N . LEU A 1 232 ? 13.259 -6.872 3.985 1.00 74.88 232 LEU A N 1
ATOM 1871 C CA . LEU A 1 232 ? 12.360 -5.898 4.629 1.00 74.88 232 LEU A CA 1
ATOM 1872 C C . LEU A 1 232 ? 12.447 -5.882 6.176 1.00 74.88 232 LEU A C 1
ATOM 1874 O O . LEU A 1 232 ? 11.701 -5.152 6.813 1.00 74.88 232 LEU A O 1
ATOM 1878 N N . GLY A 1 233 ? 13.358 -6.653 6.784 1.00 58.69 233 GLY A N 1
ATOM 1879 C CA . GLY A 1 233 ? 13.458 -6.846 8.240 1.00 58.69 233 GLY A CA 1
ATOM 1880 C C . GLY A 1 233 ? 14.847 -6.627 8.847 1.00 58.69 233 GLY A C 1
ATOM 1881 O O . GLY A 1 233 ? 15.036 -6.891 10.032 1.00 58.69 233 GLY A O 1
ATOM 1882 N N . GLU A 1 234 ? 15.835 -6.155 8.083 1.00 39.25 234 GLU A N 1
ATOM 1883 C CA . GLU A 1 234 ? 17.096 -5.734 8.697 1.00 39.25 234 GLU A CA 1
ATOM 1884 C C . GLU A 1 234 ? 16.947 -4.337 9.326 1.00 39.25 234 GLU A C 1
ATOM 1886 O O . GLU A 1 234 ? 16.291 -3.463 8.747 1.00 39.25 234 GLU A O 1
ATOM 1891 N N . PRO A 1 235 ? 17.647 -4.047 10.441 1.00 38.69 235 PRO A N 1
ATOM 1892 C CA . PRO A 1 235 ? 17.847 -2.690 10.954 1.00 38.69 235 PRO A CA 1
ATOM 1893 C C . PRO A 1 235 ? 18.740 -1.845 10.019 1.00 38.69 235 PRO A C 1
ATOM 1895 O O . PRO A 1 235 ? 19.546 -1.034 10.475 1.00 38.69 235 PRO A O 1
ATOM 1898 N N . ALA A 1 236 ? 18.587 -2.010 8.702 1.00 34.81 236 ALA A N 1
ATOM 1899 C CA . ALA A 1 236 ? 19.116 -1.180 7.627 1.00 34.81 236 ALA A CA 1
ATOM 1900 C C . ALA A 1 236 ? 18.080 -0.166 7.090 1.00 34.81 236 ALA A C 1
ATOM 1902 O O . ALA A 1 236 ? 18.481 0.842 6.505 1.00 34.81 236 ALA A O 1
ATOM 1903 N N . LEU A 1 237 ? 16.780 -0.333 7.387 1.00 38.19 237 LEU A N 1
ATOM 1904 C CA . LEU A 1 237 ? 15.782 0.750 7.264 1.00 38.19 237 LEU A CA 1
ATOM 1905 C C . LEU A 1 237 ? 16.173 2.050 8.027 1.00 38.19 237 LEU A C 1
ATOM 1907 O O . LEU A 1 237 ? 15.853 3.136 7.547 1.00 38.19 237 LEU A O 1
ATOM 1911 N N . PRO A 1 238 ? 16.974 2.013 9.117 1.00 35.50 238 PRO A N 1
ATOM 1912 C CA . PRO A 1 238 ? 17.571 3.184 9.760 1.00 35.50 238 PRO A CA 1
ATOM 1913 C C . PRO A 1 238 ? 18.795 3.830 9.100 1.00 35.50 238 PRO A C 1
ATOM 1915 O O . PRO A 1 238 ? 19.366 4.732 9.711 1.00 35.50 238 PRO A O 1
ATOM 1918 N N . LYS A 1 239 ? 19.256 3.410 7.914 1.00 34.44 239 LYS A N 1
ATOM 1919 C CA . LYS A 1 239 ? 20.459 4.019 7.297 1.00 34.44 239 LYS A CA 1
ATOM 1920 C C . LYS A 1 239 ? 20.257 4.648 5.922 1.00 34.44 239 LYS A C 1
ATOM 1922 O O . LYS A 1 239 ? 21.153 5.357 5.474 1.00 34.44 239 LYS A O 1
ATOM 1927 N N . LEU A 1 240 ? 19.104 4.458 5.279 1.00 38.16 240 LEU A N 1
ATOM 1928 C CA . LEU A 1 240 ? 18.782 5.138 4.015 1.00 38.16 240 LEU A CA 1
ATOM 1929 C C . LEU A 1 240 ? 18.167 6.531 4.211 1.00 38.16 240 LEU A C 1
ATOM 1931 O O . LEU A 1 240 ? 18.317 7.384 3.344 1.00 38.16 240 LEU A O 1
ATOM 1935 N N . CYS A 1 241 ? 17.577 6.795 5.377 1.00 38.19 241 CYS A N 1
ATOM 1936 C CA . CYS A 1 241 ? 17.183 8.132 5.796 1.00 38.19 241 CYS A CA 1
ATOM 1937 C C . CYS A 1 241 ? 18.054 8.521 6.989 1.00 38.19 241 CYS A C 1
ATOM 1939 O O . CYS A 1 241 ? 17.827 8.048 8.103 1.00 38.19 241 CYS A O 1
ATOM 1941 N N . GLY A 1 242 ? 19.030 9.408 6.792 1.00 31.66 242 GLY A N 1
ATOM 1942 C CA . GLY A 1 242 ? 19.860 9.967 7.868 1.00 31.66 242 GLY A CA 1
ATOM 1943 C C . GLY A 1 242 ? 19.093 10.781 8.925 1.00 31.66 242 GLY A C 1
ATOM 1944 O O . GLY A 1 242 ? 19.721 11.563 9.627 1.00 31.66 242 GLY A O 1
ATOM 1945 N N . TYR A 1 243 ? 17.765 10.628 9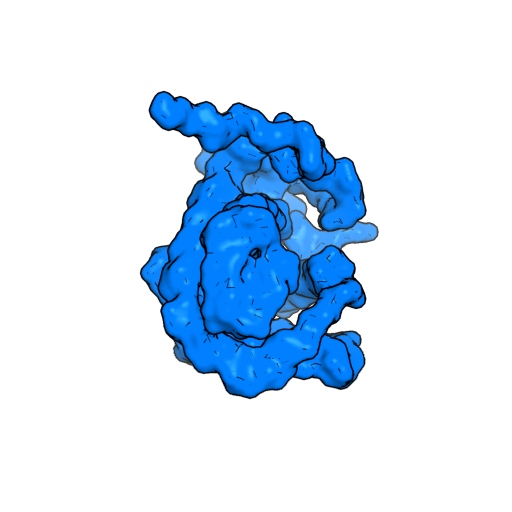.036 1.00 35.06 243 TYR A N 1
ATOM 1946 C CA . TYR A 1 243 ? 16.899 11.431 9.901 1.00 35.06 243 TYR A CA 1
ATOM 1947 C C . TYR A 1 243 ? 15.620 10.761 10.449 1.00 35.06 243 TYR A C 1
ATOM 1949 O O . TYR A 1 243 ? 14.888 11.452 11.148 1.00 35.06 243 TYR A O 1
ATOM 1957 N N . CYS A 1 244 ? 15.304 9.475 10.215 1.00 33.12 244 CYS A N 1
ATOM 1958 C CA . CYS A 1 244 ? 13.966 8.964 10.613 1.00 33.12 244 CYS A CA 1
ATOM 1959 C C . CYS A 1 244 ? 13.872 7.682 11.452 1.00 33.12 244 CYS A C 1
ATOM 1961 O O . CYS A 1 244 ? 12.762 7.279 11.774 1.00 33.12 244 CYS A O 1
ATOM 1963 N N . PHE A 1 245 ? 14.973 7.086 11.918 1.00 32.72 245 PHE A N 1
ATOM 1964 C CA . PHE A 1 245 ? 14.885 5.901 12.799 1.00 32.72 245 PHE A CA 1
ATOM 1965 C C . PHE A 1 245 ? 15.772 5.945 14.048 1.00 32.72 245 PHE A C 1
ATOM 1967 O O . PHE A 1 245 ? 16.053 4.918 14.661 1.00 32.72 245 PHE A O 1
ATOM 1974 N N . ILE A 1 246 ? 16.170 7.138 14.488 1.00 29.33 246 ILE A N 1
ATOM 1975 C CA . ILE A 1 246 ? 16.740 7.317 15.824 1.00 29.33 246 ILE A CA 1
ATOM 1976 C C . ILE A 1 246 ? 16.049 8.504 16.468 1.00 29.33 246 ILE A C 1
ATOM 1978 O O . ILE A 1 246 ? 16.504 9.614 16.275 1.00 29.33 246 ILE A O 1
ATOM 1982 N N . TYR A 1 247 ? 14.994 8.273 17.247 1.00 28.69 247 TYR A N 1
ATOM 1983 C CA . TYR A 1 247 ? 14.812 8.990 18.509 1.00 28.69 247 TYR A CA 1
ATOM 1984 C C . TYR A 1 247 ? 14.000 8.119 19.465 1.00 28.69 247 TYR A C 1
ATOM 1986 O O . TYR A 1 247 ? 12.772 8.114 19.474 1.00 28.69 247 TYR A O 1
ATOM 1994 N N . SER A 1 248 ? 14.728 7.410 20.329 1.00 29.11 248 SER A N 1
ATOM 1995 C CA . SER A 1 248 ? 14.216 7.070 21.649 1.00 29.11 248 SER A CA 1
ATOM 1996 C C . SER A 1 248 ? 13.742 8.360 22.323 1.00 29.11 248 SER A C 1
ATOM 1998 O O . SER A 1 248 ? 14.549 9.274 22.474 1.00 29.11 248 SER A O 1
ATOM 2000 N N . ALA A 1 249 ? 12.459 8.428 22.672 1.00 30.22 249 ALA A N 1
ATOM 2001 C CA . ALA A 1 249 ? 11.788 9.101 23.796 1.00 30.22 249 ALA A CA 1
ATOM 2002 C C . ALA A 1 249 ? 12.331 10.384 24.493 1.00 30.22 249 ALA A C 1
ATOM 2004 O O . ALA A 1 249 ? 11.652 10.847 25.400 1.00 30.22 249 ALA A O 1
ATOM 2005 N N . ASN A 1 250 ? 13.462 11.008 24.143 1.00 28.16 250 ASN A N 1
ATOM 2006 C CA . ASN A 1 250 ? 14.119 11.974 25.036 1.00 28.16 250 ASN A CA 1
ATOM 2007 C C . ASN A 1 250 ? 14.648 13.281 24.430 1.00 28.16 250 ASN A C 1
ATOM 2009 O O . ASN A 1 250 ? 15.182 14.080 25.192 1.00 28.16 250 ASN A O 1
ATOM 2013 N N . GLN A 1 251 ? 14.479 13.585 23.138 1.00 28.22 251 GLN A N 1
ATOM 2014 C CA . GLN A 1 251 ? 14.843 14.918 22.618 1.00 28.22 251 GLN A CA 1
ATOM 2015 C C . GLN A 1 251 ? 13.868 15.424 21.548 1.00 28.22 251 GLN A C 1
ATOM 2017 O O . GLN A 1 251 ? 14.148 15.412 20.357 1.00 28.22 251 GLN A O 1
ATOM 2022 N N . CYS A 1 252 ? 12.704 15.905 21.990 1.00 27.09 252 CYS A N 1
ATOM 2023 C CA . CYS A 1 252 ? 11.805 16.716 21.172 1.00 27.09 252 CYS A CA 1
ATOM 2024 C C . CYS A 1 252 ? 11.980 18.192 21.561 1.00 27.09 252 CYS A C 1
ATOM 2026 O O . CYS A 1 252 ? 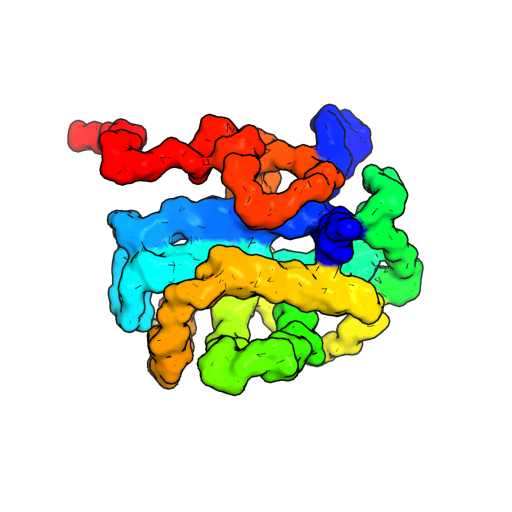11.297 18.700 22.451 1.00 27.09 252 CYS A O 1
ATOM 2028 N N . THR A 1 253 ? 12.938 18.876 20.931 1.00 27.77 253 THR A N 1
ATOM 2029 C CA . THR A 1 253 ? 13.189 20.318 21.141 1.00 27.77 253 THR A CA 1
ATOM 2030 C C . THR A 1 253 ? 12.988 21.175 19.891 1.00 27.77 253 THR A C 1
ATOM 2032 O O . THR A 1 253 ? 13.124 22.390 19.976 1.00 27.77 253 THR A O 1
ATOM 2035 N N . ILE A 1 254 ? 12.582 20.604 18.751 1.00 29.00 254 ILE A N 1
ATOM 2036 C CA . ILE A 1 254 ? 12.469 21.361 17.487 1.00 29.00 254 ILE A CA 1
ATOM 2037 C C . ILE A 1 254 ? 11.071 21.989 17.270 1.00 29.00 254 ILE A C 1
ATOM 2039 O O . ILE A 1 254 ? 10.919 22.862 16.426 1.00 29.00 254 ILE A O 1
ATOM 2043 N N . TRP A 1 255 ? 10.070 21.685 18.109 1.00 26.91 255 TRP A N 1
ATOM 2044 C CA . TRP A 1 255 ? 8.725 22.296 18.030 1.00 26.91 255 TRP A CA 1
ATOM 2045 C C . TRP A 1 255 ? 8.338 23.202 19.213 1.00 26.91 255 TRP A C 1
ATOM 2047 O O . TRP A 1 255 ? 7.162 23.510 19.397 1.00 26.91 255 TRP A O 1
ATOM 2057 N N . ARG A 1 256 ? 9.301 23.716 19.996 1.00 28.44 256 ARG A N 1
ATOM 2058 C CA . ARG A 1 256 ? 9.042 24.893 20.852 1.00 28.44 256 ARG A CA 1
ATOM 2059 C C . ARG A 1 256 ? 9.249 26.174 20.045 1.00 28.44 256 ARG A C 1
ATOM 2061 O O . ARG A 1 256 ? 10.238 26.885 20.206 1.00 28.44 256 ARG A O 1
ATOM 2068 N N . GLY A 1 257 ? 8.289 26.452 19.166 1.00 25.77 257 GLY A N 1
ATOM 2069 C CA . GLY A 1 257 ? 8.026 27.812 18.710 1.00 25.77 257 GLY A CA 1
ATOM 2070 C C . GLY A 1 257 ? 7.597 28.659 19.909 1.00 25.77 257 GLY A C 1
ATOM 2071 O O . GLY A 1 257 ? 6.815 28.215 20.745 1.00 25.77 257 GLY A O 1
ATOM 2072 N N . ARG A 1 258 ? 8.210 29.833 20.014 1.00 28.84 258 ARG A N 1
ATOM 2073 C CA . ARG A 1 258 ? 8.119 30.804 21.107 1.00 28.84 258 ARG A CA 1
ATOM 2074 C C . ARG A 1 258 ? 6.663 31.186 21.403 1.00 28.84 258 ARG A C 1
ATOM 2076 O O . ARG A 1 258 ? 5.888 31.394 20.471 1.00 28.84 258 ARG A O 1
ATOM 2083 N N . ALA A 1 259 ? 6.350 31.277 22.695 1.00 34.28 259 ALA A N 1
ATOM 2084 C CA . ALA A 1 259 ? 5.294 32.152 23.196 1.00 34.28 259 ALA A CA 1
ATOM 2085 C C . ALA A 1 259 ? 5.662 33.622 22.940 1.00 34.28 259 ALA A C 1
ATOM 2087 O O . ALA A 1 259 ? 6.884 33.907 22.867 1.00 34.28 259 ALA A O 1
#

Foldseek 3Di:
DFALQLQFFPAADDPPDDAQRTFRLLLLLLQLLLLLLVVLPQPDPVLVVLCVLLVHRSVQCSLVLSLLSSLLQLLSLWLQNRVVDPPSDPSHDDHDPQQHCPFDSLQSSLLLLVVAQLVVVCVVDDVVVNPLSVQCSLSSQLLSCLVVGGHDPDHDPNVSTHDPSSSVSSNVSSVVSCVVRPVPRDCVSSVDPCSVVSCVVCSVVSSVSSNVSSVSSPDCVQQPGDSDDDDPPDPCVCPRGVPRPDDDDDDDPPPPDDD